Protein AF-X0S1J9-F1 (afdb_monomer_lite)

Sequence (196 aa):
MQMLGKLRLITERAKQDRRLKFTSLAHLINEESLAACYRELKRDKACGIDGVTVEAYGTNLESNLRELVRDMKAKKYRPKPVRRVYIPKPGKKEKRPLGIPSVEDKLVQMMLKKILEAIYEQSFLDSSNGFRPRRNCHTAINQLDKVVMTKPVNAIVEVDIRKFFDNVQHYWLLRCIEERVSDPDFLWLMRKFLKA

InterPro domains:
  IPR000477 Reverse transcriptase domain [PF00078] (87-189)
  IPR000477 Reverse transcriptase domain [PS50878] (68-196)
  IPR043502 DNA/RNA polymerase superfamily [SSF56672] (20-195)
  IPR051083 Group II Intron Splicing and Mobility/Defense [PTHR34047] (36-195)

Secondary structure (DSSP, 8-state):
-HHHHHHHHHHHHHHH-TTPPB---GGGSSHHHHHHHHHHS-TTSPP-TT---HHHHHTTHHHHHHHHHHHHHTT---PPPPEEEEEEPTT-SPEEEEEE--HHHHHHHHHHHHHHHHHHTTTS-TT--TT-TT--HHHHHHHHHHHHHHS----------TTHHHH--HHHHHHHHHTTB--HHHHHHHHHHHH-

Organism: NCBI:txid412755

Structure (mmCIF, N/CA/C/O backbone):
data_AF-X0S1J9-F1
#
_entry.id   AF-X0S1J9-F1
#
loop_
_atom_site.group_PDB
_atom_site.id
_atom_site.type_symbol
_atom_site.label_atom_id
_atom_site.label_alt_id
_atom_site.label_comp_id
_atom_site.label_asym_id
_atom_site.label_entity_id
_atom_site.label_seq_id
_atom_site.pdbx_PDB_ins_code
_atom_site.Cartn_x
_atom_site.Cartn_y
_atom_site.Cartn_z
_atom_site.occupancy
_atom_site.B_iso_or_equiv
_atom_site.auth_seq_id
_atom_site.auth_comp_id
_atom_site.auth_asym_id
_atom_site.auth_atom_id
_atom_site.pdbx_PDB_model_num
ATOM 1 N N . MET A 1 1 ? 9.530 9.783 15.826 1.00 50.34 1 MET A N 1
ATOM 2 C CA . MET A 1 1 ? 10.931 9.374 15.510 1.00 50.34 1 MET A CA 1
ATOM 3 C C . MET A 1 1 ? 11.114 7.852 15.590 1.00 50.34 1 MET A C 1
ATOM 5 O O . MET A 1 1 ? 11.976 7.315 14.902 1.00 50.34 1 MET A O 1
ATOM 9 N N . GLN A 1 2 ? 10.270 7.134 16.345 1.00 64.06 2 GLN A N 1
ATOM 10 C CA . GLN A 1 2 ? 10.370 5.678 16.513 1.00 64.06 2 GLN A CA 1
ATOM 11 C C . GLN A 1 2 ? 9.902 4.870 15.288 1.00 64.06 2 GLN A C 1
ATOM 13 O O . GLN A 1 2 ? 10.503 3.845 14.967 1.00 64.06 2 GLN A O 1
ATOM 18 N N . MET A 1 3 ? 8.876 5.333 14.562 1.00 76.44 3 MET A N 1
ATOM 19 C CA . MET A 1 3 ? 8.333 4.621 13.390 1.00 76.44 3 MET A CA 1
ATOM 20 C C . MET A 1 3 ? 9.378 4.392 12.282 1.00 76.44 3 MET A C 1
ATOM 22 O O . MET A 1 3 ? 9.525 3.273 11.791 1.00 76.44 3 MET A O 1
ATOM 26 N N . LEU A 1 4 ? 10.132 5.434 11.907 1.00 76.25 4 LEU A N 1
ATOM 27 C CA . LEU A 1 4 ? 11.161 5.342 10.862 1.00 76.25 4 LEU A CA 1
ATOM 28 C C . LEU A 1 4 ? 12.275 4.355 11.243 1.00 76.25 4 LEU A C 1
ATOM 30 O O . LEU A 1 4 ? 12.749 3.610 10.389 1.00 76.25 4 LEU A O 1
ATOM 34 N N . GLY A 1 5 ? 12.638 4.291 12.529 1.00 86.44 5 GLY A N 1
ATOM 35 C CA . GLY A 1 5 ? 13.605 3.316 13.038 1.00 86.44 5 GLY A CA 1
ATOM 36 C C . GLY A 1 5 ? 13.124 1.870 12.882 1.00 86.44 5 GLY A C 1
ATOM 37 O O . GLY A 1 5 ? 13.876 1.020 12.407 1.00 86.44 5 GLY A O 1
ATOM 38 N N . LYS A 1 6 ? 11.852 1.593 13.200 1.00 90.12 6 LYS A N 1
ATOM 39 C CA . LYS A 1 6 ? 11.265 0.247 13.060 1.00 90.12 6 LYS A CA 1
ATOM 40 C C . LYS A 1 6 ? 11.167 -0.202 11.597 1.00 90.12 6 LYS A C 1
ATOM 42 O O . LYS A 1 6 ? 11.545 -1.329 11.283 1.00 90.12 6 LYS A O 1
ATOM 47 N N . LEU A 1 7 ? 10.722 0.673 10.689 1.00 93.31 7 LEU A N 1
ATOM 48 C CA . LEU A 1 7 ? 10.665 0.358 9.251 1.00 93.31 7 LEU A CA 1
ATOM 49 C C . LEU A 1 7 ? 12.060 0.152 8.644 1.00 93.31 7 LEU A C 1
ATOM 51 O O . LEU A 1 7 ? 12.242 -0.721 7.792 1.00 93.31 7 LEU A O 1
ATOM 55 N N . ARG A 1 8 ? 13.061 0.905 9.116 1.00 93.38 8 ARG A N 1
ATOM 56 C CA . ARG A 1 8 ? 14.461 0.694 8.732 1.00 93.38 8 ARG A CA 1
ATOM 57 C C . ARG A 1 8 ? 14.956 -0.681 9.178 1.00 93.38 8 ARG A C 1
ATOM 59 O O . ARG A 1 8 ? 15.554 -1.385 8.378 1.00 93.38 8 ARG A O 1
ATOM 66 N N . LEU A 1 9 ? 14.654 -1.103 10.407 1.00 94.12 9 LEU A N 1
ATOM 67 C CA . LEU A 1 9 ? 15.024 -2.439 10.885 1.00 94.12 9 LEU A CA 1
ATOM 68 C C . LEU A 1 9 ? 14.391 -3.555 10.037 1.00 94.12 9 LEU A C 1
ATOM 70 O O . LEU A 1 9 ? 15.063 -4.531 9.710 1.00 94.12 9 LEU A O 1
ATOM 74 N N . ILE A 1 10 ? 13.121 -3.400 9.650 1.00 95.69 10 ILE A N 1
ATOM 75 C CA . ILE A 1 10 ? 12.445 -4.333 8.732 1.00 95.69 10 ILE A CA 1
ATOM 76 C C . ILE A 1 10 ? 13.164 -4.384 7.389 1.00 95.69 10 ILE A C 1
ATOM 78 O O . ILE A 1 10 ? 13.438 -5.474 6.898 1.00 95.69 10 ILE A O 1
ATOM 82 N N . THR A 1 11 ? 13.512 -3.222 6.836 1.00 95.50 11 THR A N 1
ATOM 83 C CA . THR A 1 11 ? 14.270 -3.115 5.583 1.00 95.50 11 THR A CA 1
ATOM 84 C C . THR A 1 11 ? 15.594 -3.871 5.653 1.00 95.50 11 THR A C 1
ATOM 86 O O . THR A 1 11 ? 15.882 -4.685 4.777 1.00 95.50 11 THR A O 1
ATOM 89 N N . GLU A 1 12 ? 16.383 -3.649 6.707 1.00 96.12 12 GLU A N 1
ATOM 90 C CA . GLU A 1 12 ? 17.677 -4.319 6.865 1.00 96.12 12 GLU A CA 1
ATOM 91 C C . GLU A 1 12 ? 17.515 -5.837 6.978 1.00 96.12 12 GLU A C 1
ATOM 93 O O . GLU A 1 12 ? 18.198 -6.586 6.280 1.00 96.12 12 GLU A O 1
ATOM 98 N N . ARG A 1 13 ? 16.550 -6.314 7.776 1.00 95.69 13 ARG A N 1
ATOM 99 C CA . ARG A 1 13 ? 16.285 -7.756 7.882 1.00 95.69 13 ARG A CA 1
ATOM 100 C C . ARG A 1 13 ? 15.779 -8.358 6.576 1.00 95.69 13 ARG A C 1
ATOM 102 O O . ARG A 1 13 ? 16.213 -9.442 6.200 1.00 95.69 13 ARG A O 1
ATOM 109 N N . ALA A 1 14 ? 14.904 -7.652 5.861 1.00 95.12 14 ALA A N 1
ATOM 110 C CA . ALA A 1 14 ? 14.379 -8.099 4.575 1.00 95.12 14 ALA A CA 1
ATOM 111 C C . ALA A 1 14 ? 15.471 -8.206 3.500 1.00 95.12 14 ALA A C 1
ATOM 113 O O . ALA A 1 14 ? 15.343 -9.025 2.586 1.00 95.12 14 ALA A O 1
ATOM 114 N N . LYS A 1 15 ? 16.519 -7.379 3.612 1.00 94.62 15 LYS A N 1
ATOM 115 C CA . LYS A 1 15 ? 17.703 -7.393 2.750 1.00 94.62 15 LYS A CA 1
ATOM 116 C C . LYS A 1 15 ? 18.667 -8.527 3.107 1.00 94.62 15 LYS A C 1
ATOM 118 O O . LYS A 1 15 ? 19.204 -9.151 2.197 1.00 94.62 15 LYS A O 1
ATOM 123 N N . GLN A 1 16 ? 18.884 -8.778 4.400 1.00 95.25 16 GLN A N 1
ATOM 124 C CA . GLN A 1 16 ? 19.782 -9.829 4.895 1.00 95.25 16 GLN A CA 1
ATOM 125 C C . GLN A 1 16 ? 19.246 -11.235 4.615 1.00 95.25 16 GLN A C 1
ATOM 127 O O . GLN A 1 16 ? 20.008 -12.103 4.200 1.00 95.25 16 GLN A O 1
ATOM 132 N N . ASP A 1 17 ? 17.940 -11.448 4.796 1.00 94.19 17 ASP A N 1
ATOM 133 C CA . ASP A 1 17 ? 17.302 -12.739 4.556 1.00 94.19 17 ASP A CA 1
ATOM 134 C C . ASP A 1 17 ? 16.038 -12.590 3.694 1.00 94.19 17 ASP A C 1
ATOM 136 O O . ASP A 1 17 ? 14.993 -12.072 4.107 1.00 94.19 17 ASP A O 1
ATOM 140 N N . ARG A 1 18 ? 16.136 -13.096 2.460 1.00 88.88 18 ARG A N 1
ATOM 141 C CA . ARG A 1 18 ? 15.047 -13.085 1.474 1.00 88.88 18 ARG A CA 1
ATOM 142 C C . ARG A 1 18 ? 13.946 -14.106 1.770 1.00 88.88 18 ARG A C 1
ATOM 144 O O . ARG A 1 18 ? 12.873 -13.984 1.186 1.00 88.88 18 ARG A O 1
ATOM 151 N N . ARG A 1 19 ? 14.191 -15.089 2.640 1.00 92.19 19 ARG A N 1
ATOM 152 C CA . ARG A 1 19 ? 13.219 -16.117 3.054 1.00 92.19 19 ARG A CA 1
ATOM 153 C C . ARG A 1 19 ? 12.572 -15.807 4.403 1.00 92.19 19 ARG A C 1
ATOM 155 O O . ARG A 1 19 ? 11.601 -16.467 4.766 1.00 92.19 19 ARG A O 1
ATOM 162 N N . LEU A 1 20 ? 13.064 -14.794 5.119 1.00 94.75 20 LEU A N 1
ATOM 163 C CA . LEU A 1 20 ? 12.491 -14.363 6.388 1.00 94.75 20 LEU A CA 1
ATOM 164 C C . LEU A 1 20 ? 11.013 -13.993 6.229 1.00 94.75 20 LEU A C 1
ATOM 166 O O . LEU A 1 20 ? 10.651 -13.150 5.396 1.00 94.75 20 LEU A O 1
ATOM 170 N N . LYS A 1 21 ? 10.191 -14.583 7.101 1.00 96.38 21 LYS A N 1
ATOM 171 C CA . LYS A 1 21 ? 8.774 -14.261 7.259 1.00 96.38 21 LYS A CA 1
ATOM 172 C C . LYS A 1 21 ? 8.557 -13.352 8.463 1.00 96.38 21 LYS A C 1
ATOM 174 O O . LYS A 1 21 ? 8.935 -13.676 9.586 1.00 96.38 21 LYS A O 1
ATOM 179 N N . PHE A 1 22 ? 7.920 -12.211 8.232 1.00 97.25 22 PHE A N 1
ATOM 180 C CA . PHE A 1 22 ? 7.594 -11.235 9.264 1.00 97.25 22 PHE A CA 1
ATOM 181 C C . PHE A 1 22 ? 6.279 -11.607 9.953 1.00 97.25 22 PHE A C 1
ATOM 183 O O . PHE A 1 22 ? 5.222 -11.612 9.322 1.00 97.25 22 PHE A O 1
ATOM 190 N N . THR A 1 23 ? 6.345 -11.910 11.248 1.00 96.44 23 THR A N 1
ATOM 191 C CA . THR A 1 23 ? 5.215 -12.417 12.050 1.00 96.44 23 THR A CA 1
ATOM 192 C C . THR A 1 23 ? 4.565 -11.367 12.951 1.00 96.44 23 THR A C 1
ATOM 194 O O . THR A 1 23 ? 3.485 -11.609 13.477 1.00 96.44 23 THR A O 1
ATOM 197 N N . SER A 1 24 ? 5.196 -10.202 13.127 1.00 94.69 24 SER A N 1
ATOM 198 C CA . SER A 1 24 ? 4.674 -9.105 13.947 1.00 94.69 24 SER A CA 1
ATOM 199 C C . SER A 1 24 ? 4.901 -7.767 13.246 1.00 94.69 24 SER A C 1
ATOM 201 O O . SER A 1 24 ? 5.996 -7.208 13.255 1.00 94.69 24 SER A O 1
ATOM 203 N N . LEU A 1 25 ? 3.849 -7.276 12.604 1.00 96.56 25 LEU A N 1
ATOM 204 C CA . LEU A 1 25 ? 3.773 -6.077 11.772 1.00 96.56 25 LEU A CA 1
ATOM 205 C C . LEU A 1 25 ? 2.567 -5.205 12.138 1.00 96.56 25 LEU A C 1
ATOM 207 O O . LEU A 1 25 ? 2.670 -3.984 12.083 1.00 96.56 25 LEU A O 1
ATOM 211 N N . ALA A 1 26 ? 1.432 -5.793 12.527 1.00 94.94 26 ALA A N 1
ATOM 212 C CA . ALA A 1 26 ? 0.193 -5.062 12.795 1.00 94.94 26 ALA A CA 1
ATOM 213 C C . ALA A 1 26 ? 0.352 -4.017 13.912 1.00 94.94 26 ALA A C 1
ATOM 215 O O . ALA A 1 26 ? -0.226 -2.937 13.837 1.00 94.94 26 ALA A O 1
ATOM 216 N N . HIS A 1 27 ? 1.214 -4.282 14.899 1.00 94.44 27 HIS A N 1
ATOM 217 C CA . HIS A 1 27 ? 1.533 -3.344 15.982 1.00 94.44 27 HIS A CA 1
ATOM 218 C C . HIS A 1 27 ? 2.202 -2.038 15.498 1.00 94.44 27 HIS A C 1
ATOM 220 O O . HIS A 1 27 ? 2.247 -1.043 16.229 1.00 94.44 27 HIS A O 1
ATOM 226 N N . LEU A 1 28 ? 2.748 -2.027 14.276 1.00 96.12 28 LEU A N 1
ATOM 227 C CA . LEU A 1 28 ? 3.301 -0.828 13.646 1.00 96.12 28 LEU A CA 1
ATOM 228 C C . LEU A 1 28 ? 2.210 0.133 13.186 1.00 96.12 28 LEU A C 1
ATOM 230 O O . LEU A 1 28 ? 2.522 1.293 12.958 1.00 96.12 28 LEU A O 1
ATOM 234 N N . ILE A 1 29 ? 0.966 -0.338 13.067 1.00 96.12 29 ILE A N 1
ATOM 235 C CA . ILE A 1 29 ? -0.217 0.461 12.757 1.00 96.12 29 ILE A CA 1
ATOM 236 C C . ILE A 1 29 ? -0.816 0.933 14.088 1.00 96.12 29 ILE A C 1
ATOM 238 O O . ILE A 1 29 ? -1.672 0.291 14.693 1.00 96.12 29 ILE A O 1
ATOM 242 N N . ASN A 1 30 ? -0.297 2.051 14.578 1.00 96.12 30 ASN A N 1
ATOM 243 C CA . ASN A 1 30 ? -0.658 2.674 15.852 1.00 96.12 30 ASN A CA 1
ATOM 244 C C . ASN A 1 30 ? -0.863 4.189 15.700 1.00 96.12 30 ASN A C 1
ATOM 246 O O . ASN A 1 30 ? -0.590 4.756 14.642 1.00 96.12 30 ASN A O 1
ATOM 250 N N . GLU A 1 31 ? -1.307 4.847 16.769 1.00 97.31 31 GLU A N 1
ATOM 251 C CA . GLU A 1 31 ? -1.643 6.277 16.778 1.00 97.31 31 GLU A CA 1
ATOM 252 C C . GLU A 1 31 ? -0.486 7.159 16.271 1.00 97.31 31 GLU A C 1
ATOM 254 O O . GLU A 1 31 ? -0.708 7.991 15.395 1.00 97.31 31 GLU A O 1
ATOM 259 N N . GLU A 1 32 ? 0.763 6.929 16.711 1.00 96.25 32 GLU A N 1
ATOM 260 C CA . GLU A 1 32 ? 1.933 7.704 16.245 1.00 96.25 32 GLU A CA 1
ATOM 261 C C . GLU A 1 32 ? 2.147 7.530 14.734 1.00 96.25 32 GLU A C 1
ATOM 263 O O . GLU A 1 32 ? 2.329 8.508 14.002 1.00 96.25 32 GLU A O 1
ATOM 268 N N . SER A 1 33 ? 2.113 6.284 14.253 1.00 96.56 33 SER A N 1
ATOM 269 C CA . SER A 1 33 ? 2.335 5.967 12.838 1.00 96.56 33 SER A CA 1
ATOM 270 C C . SER A 1 33 ? 1.234 6.517 11.928 1.00 96.56 33 SER A C 1
ATOM 272 O O . SER A 1 33 ? 1.515 7.024 10.840 1.00 96.56 33 SER A O 1
ATOM 274 N N . LEU A 1 34 ? -0.020 6.481 12.386 1.00 97.44 34 LEU A N 1
ATOM 275 C CA . LEU A 1 34 ? -1.162 6.990 11.640 1.00 97.44 34 LEU A CA 1
ATOM 276 C C . LEU A 1 34 ? -1.202 8.517 11.677 1.00 97.44 34 LEU A C 1
ATOM 278 O O . LEU A 1 34 ? -1.533 9.128 10.667 1.00 97.44 34 LEU A O 1
ATOM 282 N N . ALA A 1 35 ? -0.783 9.147 12.777 1.00 97.12 35 ALA A N 1
ATOM 283 C CA . ALA A 1 35 ? -0.581 10.592 12.832 1.00 97.12 35 ALA A CA 1
ATOM 284 C C . ALA A 1 35 ? 0.529 11.036 11.869 1.00 97.12 35 ALA A C 1
ATOM 286 O O . ALA A 1 35 ? 0.393 12.052 11.187 1.00 97.12 35 ALA A O 1
ATOM 287 N N . ALA A 1 36 ? 1.624 10.272 11.767 1.00 96.00 36 ALA A N 1
ATOM 288 C CA . ALA A 1 36 ? 2.654 10.516 10.759 1.00 96.00 36 ALA A CA 1
ATOM 289 C C . ALA A 1 36 ? 2.086 10.386 9.340 1.00 96.00 36 ALA A C 1
ATOM 291 O O . ALA A 1 36 ? 2.298 11.279 8.523 1.00 96.00 36 ALA A O 1
ATOM 292 N N . CYS A 1 37 ? 1.285 9.349 9.082 1.00 96.38 37 CYS A N 1
ATOM 293 C CA . CYS A 1 37 ? 0.590 9.196 7.811 1.00 96.38 37 CYS A CA 1
ATOM 294 C C . CYS A 1 37 ? -0.354 10.377 7.525 1.00 96.38 37 CYS A C 1
ATOM 296 O O . CYS A 1 37 ? -0.356 10.912 6.423 1.00 96.38 37 CYS A O 1
ATOM 298 N N . TYR A 1 38 ? -1.106 10.852 8.514 1.00 96.62 38 TYR A N 1
ATOM 299 C CA . TYR A 1 38 ? -2.017 11.982 8.346 1.00 96.62 38 TYR A CA 1
ATOM 300 C C . TYR A 1 38 ? -1.295 13.248 7.873 1.00 96.62 38 TYR A C 1
ATOM 302 O O . TYR A 1 38 ? -1.780 13.926 6.970 1.00 96.62 38 TYR A O 1
ATOM 310 N N . ARG A 1 39 ? -0.096 13.525 8.402 1.00 95.31 39 ARG A N 1
ATOM 311 C CA . ARG A 1 39 ? 0.727 14.669 7.968 1.00 95.31 39 ARG A CA 1
ATOM 312 C C . ARG A 1 39 ? 1.182 14.574 6.507 1.00 95.31 39 ARG A C 1
ATOM 314 O O . ARG A 1 39 ? 1.457 15.603 5.902 1.00 95.31 39 ARG A O 1
ATOM 321 N N . GLU A 1 40 ? 1.260 13.369 5.944 1.00 94.31 40 GLU A N 1
ATOM 322 C CA . GLU A 1 40 ? 1.617 13.145 4.536 1.00 94.31 40 GLU A CA 1
ATOM 323 C C . GLU A 1 40 ? 0.411 13.261 3.586 1.00 94.31 40 GLU A C 1
ATOM 325 O O . GLU A 1 40 ? 0.589 13.374 2.369 1.00 94.31 40 GLU A O 1
ATOM 330 N N . LEU A 1 41 ? -0.824 13.239 4.106 1.00 93.25 41 LEU A N 1
ATOM 331 C CA . LEU A 1 41 ? -2.015 13.385 3.277 1.00 93.25 41 LEU A CA 1
ATOM 332 C C . LEU A 1 41 ? -2.154 14.821 2.764 1.00 93.25 41 LEU A C 1
ATOM 334 O O . LEU A 1 41 ? -2.086 15.799 3.507 1.00 93.25 41 LEU A O 1
ATOM 338 N N . LYS A 1 42 ? -2.432 14.943 1.466 1.00 88.44 42 LYS A N 1
ATOM 339 C CA . LYS A 1 42 ? -2.774 16.226 0.850 1.00 88.44 42 LYS A CA 1
ATOM 340 C C . LYS A 1 42 ? -4.188 16.647 1.261 1.00 88.44 42 LYS A C 1
ATOM 342 O O . LYS A 1 42 ? -5.127 15.861 1.120 1.00 88.44 42 LYS A O 1
ATOM 347 N N . ARG A 1 43 ? -4.327 17.883 1.748 1.00 84.25 43 ARG A N 1
ATOM 348 C CA . ARG A 1 43 ? -5.582 18.426 2.305 1.00 84.25 43 ARG A CA 1
ATOM 349 C C . ARG A 1 43 ? -6.644 18.728 1.245 1.00 84.25 43 ARG A C 1
ATOM 351 O O . ARG A 1 43 ? -7.824 18.538 1.498 1.00 84.25 43 ARG A O 1
ATOM 358 N N . ASP A 1 44 ? -6.215 19.079 0.036 1.00 81.44 44 ASP A N 1
ATOM 359 C CA . ASP A 1 44 ? -7.044 19.457 -1.119 1.00 81.44 44 ASP A CA 1
ATOM 360 C C . ASP A 1 44 ? -7.708 18.267 -1.842 1.00 81.44 44 ASP A C 1
ATOM 362 O O . ASP A 1 44 ? -8.263 18.405 -2.934 1.00 81.44 44 ASP A O 1
ATOM 366 N N . LYS A 1 45 ? -7.623 17.056 -1.280 1.00 81.19 45 LYS A N 1
ATOM 367 C CA . LYS A 1 45 ? -8.154 15.851 -1.918 1.00 81.19 45 LYS A CA 1
ATOM 368 C C . LYS A 1 45 ? -9.613 15.626 -1.565 1.00 81.19 45 LYS A C 1
ATOM 370 O O . LYS A 1 45 ? -10.024 15.710 -0.414 1.00 81.19 45 LYS A O 1
ATOM 375 N N . ALA A 1 46 ? -10.364 15.216 -2.581 1.00 83.88 46 ALA A N 1
ATOM 376 C CA . ALA A 1 46 ? -11.756 14.830 -2.448 1.00 83.88 46 ALA A CA 1
ATOM 377 C C . ALA A 1 46 ? -11.968 13.763 -1.350 1.00 83.88 46 ALA A C 1
ATOM 379 O O . ALA A 1 46 ? -11.157 12.839 -1.170 1.00 83.88 46 ALA A O 1
ATOM 380 N N . CYS A 1 47 ? -13.080 13.909 -0.629 1.00 89.88 47 CYS A N 1
ATOM 381 C CA . CYS A 1 47 ? -13.498 13.019 0.447 1.00 89.88 47 CYS A CA 1
ATOM 382 C C . CYS A 1 47 ? -14.068 11.695 -0.084 1.00 89.88 47 CYS A C 1
ATOM 384 O O . CYS A 1 47 ? -14.450 11.577 -1.261 1.00 89.88 47 CYS A O 1
ATOM 386 N N . GLY A 1 48 ? -14.071 10.693 0.798 1.00 90.69 48 GLY A N 1
ATOM 387 C CA . GLY A 1 48 ? -14.636 9.373 0.542 1.00 90.69 48 GLY A CA 1
ATOM 388 C C . GLY A 1 48 ? -16.163 9.386 0.542 1.00 90.69 48 GLY A C 1
ATOM 389 O O . GLY A 1 48 ? -16.795 10.428 0.371 1.00 90.69 48 GLY A O 1
ATOM 390 N N . ILE A 1 49 ? -16.766 8.209 0.703 1.00 90.69 49 ILE A N 1
ATOM 391 C CA . ILE A 1 49 ? -18.228 8.054 0.708 1.00 90.69 49 ILE A CA 1
ATOM 392 C C . ILE A 1 49 ? -18.892 8.676 1.945 1.00 90.69 49 ILE A C 1
ATOM 394 O O . ILE A 1 49 ? -20.058 9.042 1.899 1.00 90.69 49 ILE A O 1
ATOM 398 N N . ASP A 1 50 ? -18.135 8.827 3.030 1.00 90.75 50 ASP A N 1
ATOM 399 C CA . ASP A 1 50 ? -18.569 9.406 4.301 1.00 90.75 50 ASP A CA 1
ATOM 400 C C . ASP A 1 50 ? -18.559 10.940 4.318 1.00 90.75 50 ASP A C 1
ATOM 402 O O . ASP A 1 50 ? -18.932 11.543 5.317 1.00 90.75 50 ASP A O 1
ATOM 406 N N . GLY A 1 51 ? -18.112 11.585 3.237 1.00 91.62 51 GLY A N 1
ATOM 407 C CA . GLY A 1 51 ? -18.091 13.044 3.128 1.00 91.62 51 GLY A CA 1
ATOM 408 C C . GLY A 1 51 ? -17.024 13.739 3.980 1.00 91.62 51 GLY A C 1
ATOM 409 O O . GLY A 1 51 ? -16.841 14.946 3.840 1.00 91.62 51 GLY A O 1
ATOM 410 N N . VAL A 1 52 ? -16.267 13.006 4.802 1.00 93.94 52 VAL A N 1
ATOM 411 C CA . VAL A 1 52 ? -15.274 13.582 5.719 1.00 93.94 52 VAL A CA 1
ATOM 412 C C . VAL A 1 52 ? -14.021 14.000 4.945 1.00 93.94 52 VAL A C 1
ATOM 414 O O . VAL A 1 52 ? -13.365 13.186 4.285 1.00 93.94 52 VAL A O 1
ATOM 417 N N . THR A 1 53 ? -13.681 15.290 5.001 1.00 93.94 53 THR A N 1
ATOM 418 C CA . THR A 1 53 ? -12.444 15.829 4.416 1.00 93.94 53 THR A CA 1
ATOM 419 C C . THR A 1 53 ? -11.250 15.566 5.331 1.00 93.94 53 THR A C 1
ATOM 421 O O . THR A 1 53 ? -11.406 15.312 6.525 1.00 93.94 53 THR A O 1
ATOM 424 N N . VAL A 1 54 ? -10.033 15.643 4.781 1.00 94.12 54 VAL A N 1
ATOM 425 C CA . VAL A 1 54 ? -8.804 15.508 5.584 1.00 94.12 54 VAL A CA 1
ATOM 426 C C . VAL A 1 54 ? -8.777 16.569 6.687 1.00 94.12 54 VAL A C 1
ATOM 428 O O . VAL A 1 54 ? -8.491 16.244 7.830 1.00 94.12 54 VAL A O 1
ATOM 431 N N . GLU A 1 55 ? -9.153 17.809 6.368 1.00 93.94 55 GLU A N 1
ATOM 432 C CA . GLU A 1 55 ? -9.187 18.916 7.329 1.00 93.94 55 GLU A CA 1
ATOM 433 C C . GLU A 1 55 ? -10.207 18.695 8.446 1.00 93.94 55 GLU A C 1
ATOM 435 O O . GLU A 1 55 ? -9.860 18.837 9.616 1.00 93.94 55 GLU A O 1
ATOM 440 N N . ALA A 1 56 ? -11.430 18.274 8.103 1.00 94.62 56 ALA A N 1
ATOM 441 C CA . ALA A 1 56 ? -12.467 17.981 9.088 1.00 94.62 56 ALA A CA 1
ATOM 442 C C . ALA A 1 56 ? -12.071 16.812 9.999 1.00 94.62 56 ALA A C 1
ATOM 444 O O . ALA A 1 56 ? -12.293 16.877 11.203 1.00 94.62 56 ALA A O 1
ATOM 445 N N . TYR A 1 57 ? -11.432 15.772 9.453 1.00 95.62 57 TYR A N 1
ATOM 446 C CA . TYR A 1 57 ? -10.894 14.666 10.251 1.00 95.62 57 TYR A CA 1
ATOM 447 C C . TYR A 1 57 ? -9.792 15.130 11.220 1.00 95.62 57 TYR A C 1
ATOM 449 O O . TYR A 1 57 ? -9.646 14.589 12.316 1.00 95.62 57 TYR A O 1
ATOM 457 N N . GLY A 1 58 ? -9.015 16.139 10.820 1.00 94.69 58 GLY A N 1
ATOM 458 C CA . GLY A 1 58 ? -7.914 16.696 11.596 1.00 94.69 58 GLY A CA 1
ATOM 459 C C . GLY A 1 58 ? -8.308 17.501 12.829 1.00 94.69 58 GLY A C 1
ATOM 460 O O . GLY A 1 58 ? -7.463 17.674 13.703 1.00 94.69 58 GLY A O 1
ATOM 461 N N . THR A 1 59 ? -9.551 17.981 12.922 1.00 96.19 59 THR A N 1
ATOM 462 C CA . THR A 1 59 ? -10.008 18.807 14.057 1.00 96.19 59 THR A CA 1
ATOM 463 C C . THR A 1 59 ? -9.962 18.041 15.378 1.00 96.19 59 THR A C 1
ATOM 465 O O . THR A 1 59 ? -9.575 18.604 16.395 1.00 96.19 59 THR A O 1
ATOM 468 N N . ASN A 1 60 ? -10.257 16.738 15.336 1.00 96.25 60 ASN A N 1
ATOM 469 C CA . ASN A 1 60 ? -10.229 15.819 16.476 1.00 96.25 60 ASN A CA 1
ATOM 470 C C . ASN A 1 60 ? -9.250 14.656 16.238 1.00 96.25 60 ASN A C 1
ATOM 472 O O . ASN A 1 60 ? -9.530 13.510 16.597 1.00 96.25 60 ASN A O 1
ATOM 476 N N . LEU A 1 61 ? -8.103 14.941 15.604 1.00 96.50 61 LEU A N 1
ATOM 477 C CA . LEU A 1 61 ? -7.176 13.927 15.090 1.00 96.50 61 LE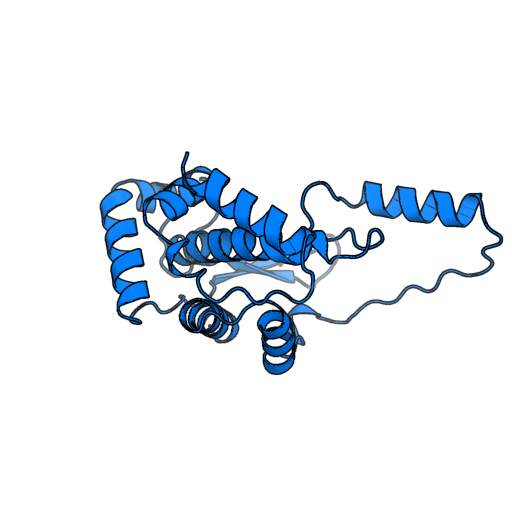U A CA 1
ATOM 478 C C . LEU A 1 61 ? -6.817 12.848 16.122 1.00 96.50 61 LEU A C 1
ATOM 480 O O . LEU A 1 61 ? -6.914 11.664 15.819 1.00 96.50 61 LEU A O 1
ATOM 484 N N . GLU A 1 62 ? -6.410 13.235 17.331 1.00 97.31 62 GLU A N 1
ATOM 485 C CA . GLU A 1 62 ? -5.971 12.279 18.357 1.00 97.31 62 GLU A CA 1
ATOM 486 C C . GLU A 1 62 ? -7.086 11.317 18.777 1.00 97.31 62 GLU A C 1
ATOM 488 O O . GLU A 1 62 ? -6.863 10.110 18.859 1.00 97.31 62 GLU A O 1
ATOM 493 N N . SER A 1 63 ? -8.299 11.838 18.992 1.00 97.69 63 SER A N 1
ATOM 494 C CA . SER A 1 63 ? -9.458 11.018 19.352 1.00 97.69 63 SER A CA 1
ATOM 495 C C . SER A 1 63 ? -9.817 10.049 18.228 1.00 97.69 63 SER A C 1
ATOM 497 O O . SER A 1 63 ? -9.973 8.854 18.478 1.00 97.69 63 SER A O 1
ATOM 499 N N . ASN A 1 64 ? -9.865 10.543 16.987 1.00 97.81 64 ASN A N 1
ATOM 500 C CA . ASN A 1 64 ? -10.191 9.729 15.816 1.00 97.81 64 ASN A CA 1
ATOM 501 C C . ASN A 1 64 ? -9.166 8.599 15.620 1.00 97.81 64 ASN A C 1
ATOM 503 O O . ASN A 1 64 ? -9.527 7.447 15.394 1.00 97.81 64 ASN A O 1
ATOM 507 N N . LEU A 1 65 ? -7.869 8.896 15.765 1.00 98.12 65 LEU A N 1
ATOM 508 C CA . LEU A 1 65 ? -6.812 7.888 15.652 1.00 98.12 65 LEU A CA 1
ATOM 509 C C . LEU A 1 65 ? -6.872 6.840 16.766 1.00 98.12 65 LEU A C 1
ATOM 511 O O . LEU A 1 65 ? -6.669 5.654 16.494 1.00 98.12 65 LEU A O 1
ATOM 515 N N . ARG A 1 66 ? -7.160 7.255 18.002 1.00 98.12 66 ARG A N 1
ATOM 516 C CA . ARG A 1 66 ? -7.315 6.341 19.139 1.00 98.12 66 ARG A CA 1
ATOM 517 C C . ARG A 1 66 ? -8.482 5.383 18.923 1.00 98.12 66 ARG A C 1
ATOM 519 O O . ARG A 1 66 ? -8.338 4.181 19.145 1.00 98.12 66 ARG A O 1
ATOM 526 N N . GLU A 1 67 ? -9.615 5.900 18.460 1.00 97.81 67 GLU A N 1
ATOM 527 C CA . GLU A 1 67 ? -10.791 5.100 18.119 1.00 97.81 67 GLU A CA 1
ATOM 528 C C . GLU A 1 67 ? -10.502 4.125 16.972 1.00 97.81 67 GLU A C 1
ATOM 530 O O . GLU A 1 67 ? -10.721 2.924 17.126 1.00 97.81 67 GLU A O 1
ATOM 535 N N . LEU A 1 68 ? -9.888 4.599 15.887 1.00 97.56 68 LEU A N 1
ATOM 536 C CA . LEU A 1 68 ? -9.495 3.763 14.753 1.00 97.56 68 LEU A CA 1
ATOM 537 C C . LEU A 1 68 ? -8.570 2.609 15.176 1.00 97.56 68 LEU A C 1
ATOM 539 O O . LEU A 1 68 ? -8.778 1.453 14.796 1.00 97.56 68 LEU A O 1
ATOM 543 N N . VAL A 1 69 ? -7.554 2.888 15.998 1.00 97.50 69 VAL A N 1
ATOM 544 C CA . VAL A 1 69 ? -6.634 1.858 16.510 1.00 97.50 69 VAL A CA 1
ATOM 545 C C . VAL A 1 69 ? -7.348 0.886 17.446 1.00 97.50 69 VAL A C 1
ATOM 547 O O . VAL A 1 69 ? -7.120 -0.324 17.352 1.00 97.50 69 VAL A O 1
ATOM 550 N N . ARG A 1 70 ? -8.226 1.379 18.326 1.00 97.38 70 ARG A N 1
ATOM 551 C CA . ARG A 1 70 ? -9.053 0.537 19.202 1.00 97.38 70 ARG A CA 1
ATOM 552 C C . ARG A 1 70 ? -9.921 -0.414 18.379 1.00 97.38 70 ARG A C 1
ATOM 554 O O . ARG A 1 70 ? -9.952 -1.609 18.668 1.00 97.38 70 ARG A O 1
ATOM 561 N N . ASP A 1 71 ? -10.564 0.084 17.332 1.00 96.62 71 ASP A N 1
ATOM 562 C CA . ASP A 1 71 ? -11.462 -0.699 16.488 1.00 96.62 71 ASP A CA 1
ATOM 563 C C . ASP A 1 71 ? -10.711 -1.725 15.633 1.00 96.62 71 ASP A C 1
ATOM 565 O O . ASP A 1 71 ? -11.198 -2.844 15.441 1.00 96.62 71 ASP A O 1
ATOM 569 N N . MET A 1 72 ? -9.498 -1.406 15.170 1.00 95.38 72 MET A N 1
ATOM 570 C CA . MET A 1 72 ? -8.620 -2.381 14.514 1.00 95.38 72 MET A CA 1
ATOM 571 C C . MET A 1 72 ? -8.192 -3.499 15.471 1.00 95.38 72 MET A C 1
ATOM 573 O O . MET A 1 72 ? -8.293 -4.675 15.110 1.00 95.38 72 MET A O 1
ATOM 577 N N . LYS A 1 73 ? -7.776 -3.159 16.700 1.00 93.81 73 LYS A N 1
ATOM 578 C CA . LYS A 1 73 ? -7.411 -4.143 17.737 1.00 93.81 73 LYS A CA 1
ATOM 579 C C . LYS A 1 73 ? -8.594 -5.033 18.118 1.00 93.81 73 LYS A C 1
ATOM 581 O O . LYS A 1 73 ? -8.436 -6.241 18.245 1.00 93.81 73 LYS A O 1
ATOM 586 N N . ALA A 1 74 ? -9.788 -4.453 18.226 1.00 95.62 74 ALA A N 1
ATOM 587 C CA . ALA A 1 74 ? -11.024 -5.172 18.523 1.00 95.62 74 ALA A CA 1
ATOM 588 C C . ALA A 1 74 ? -11.623 -5.912 17.310 1.00 95.62 74 ALA A C 1
ATOM 590 O O . ALA A 1 74 ? -12.716 -6.466 17.420 1.00 95.62 74 ALA A O 1
ATOM 591 N N . LYS A 1 75 ? -10.960 -5.896 16.140 1.00 94.31 75 LYS A N 1
ATOM 592 C CA . LYS A 1 75 ? -11.452 -6.477 14.873 1.00 94.31 75 LYS A CA 1
ATOM 593 C C . LYS A 1 75 ? -12.813 -5.934 14.408 1.00 94.31 75 LYS A C 1
ATOM 595 O O . LYS A 1 75 ? -13.487 -6.564 13.588 1.00 94.31 75 LYS A O 1
ATOM 600 N N . LYS A 1 76 ? -13.195 -4.749 14.889 1.00 95.19 76 LYS A N 1
ATOM 601 C CA . LYS A 1 76 ? -14.422 -4.026 14.521 1.00 95.19 76 LYS A CA 1
ATOM 602 C C . LYS A 1 76 ? -14.239 -3.164 13.276 1.00 95.19 76 LYS A C 1
ATOM 604 O O . LYS A 1 76 ? -15.217 -2.912 12.579 1.00 95.19 76 LYS A O 1
ATOM 609 N N . TYR A 1 77 ? -13.001 -2.782 12.961 1.00 95.00 77 TYR A N 1
ATOM 610 C CA . TYR A 1 77 ? -12.692 -1.996 11.771 1.00 95.00 77 TYR A CA 1
ATOM 611 C C . TYR A 1 77 ? -13.163 -2.688 10.478 1.00 95.00 77 TYR A C 1
ATOM 613 O O . TYR A 1 77 ? -12.886 -3.868 10.218 1.00 95.00 77 TYR A O 1
ATOM 621 N N . ARG A 1 78 ? -13.891 -1.926 9.662 1.00 92.94 78 ARG A N 1
ATOM 622 C CA . ARG A 1 78 ? -14.444 -2.322 8.365 1.00 92.94 78 ARG A CA 1
ATOM 623 C C . ARG A 1 78 ? -14.109 -1.203 7.375 1.00 92.94 78 ARG A C 1
ATOM 625 O O . ARG A 1 78 ? -14.637 -0.108 7.560 1.00 92.94 78 ARG A O 1
ATOM 632 N N . PRO A 1 79 ? -13.269 -1.453 6.352 1.00 93.44 79 PRO A N 1
ATOM 633 C CA . PRO A 1 79 ? -13.029 -0.460 5.315 1.00 93.44 79 PRO A CA 1
ATOM 634 C C . PRO A 1 79 ? -14.343 -0.016 4.680 1.00 93.44 79 PRO A C 1
ATOM 636 O O . PRO A 1 79 ? -15.224 -0.851 4.438 1.00 93.44 79 PRO A O 1
ATOM 639 N N . LYS A 1 80 ? -14.488 1.286 4.438 1.00 91.69 80 LYS A N 1
ATOM 640 C CA . LYS A 1 80 ? -15.708 1.823 3.832 1.00 91.69 80 LYS A CA 1
ATOM 641 C C . LYS A 1 80 ? -15.678 1.582 2.317 1.00 91.69 80 LYS A C 1
ATOM 643 O O . LYS A 1 80 ? -14.598 1.589 1.721 1.00 91.69 80 LYS A O 1
ATOM 648 N N . PRO A 1 81 ? -16.846 1.425 1.666 1.00 88.81 81 PRO A N 1
ATOM 649 C CA . PRO A 1 81 ? -16.911 1.343 0.215 1.00 88.81 81 PRO A CA 1
ATOM 650 C C . PRO A 1 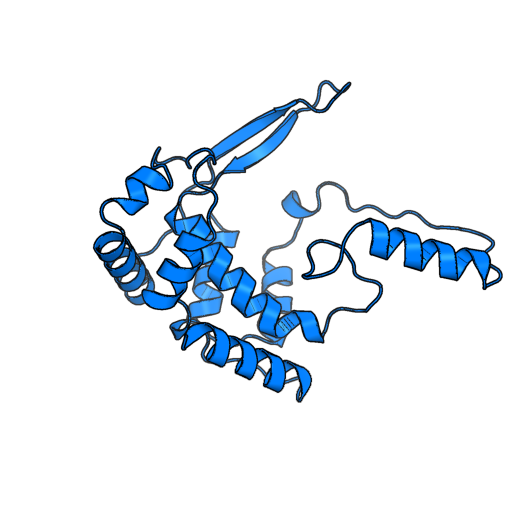81 ? -16.240 2.550 -0.441 1.00 88.81 81 PRO A C 1
ATOM 652 O O . PRO A 1 81 ? -16.432 3.704 -0.045 1.00 88.81 81 PRO A O 1
ATOM 655 N N . VAL A 1 82 ? -15.453 2.282 -1.477 1.00 89.50 82 VAL A N 1
ATOM 656 C CA . VAL A 1 82 ? -14.699 3.318 -2.176 1.00 89.50 82 VAL A CA 1
ATOM 657 C C . VAL A 1 82 ? -15.639 4.149 -3.056 1.00 89.50 82 VAL A C 1
ATOM 659 O O . VAL A 1 82 ? -16.326 3.619 -3.933 1.00 89.50 82 VAL A O 1
ATOM 662 N N . ARG A 1 83 ? -15.645 5.478 -2.882 1.00 90.44 83 ARG A N 1
ATOM 663 C CA . ARG A 1 83 ? -16.490 6.371 -3.688 1.00 90.44 83 ARG A CA 1
ATOM 664 C C . ARG A 1 83 ? -15.962 6.448 -5.119 1.00 90.44 83 ARG A C 1
ATOM 666 O O . ARG A 1 83 ? -14.826 6.866 -5.336 1.00 90.44 83 ARG A O 1
ATOM 673 N N . ARG A 1 84 ? -16.782 6.077 -6.106 1.00 86.88 84 ARG A N 1
ATOM 674 C CA . ARG A 1 84 ? -16.408 6.134 -7.528 1.00 86.88 84 ARG A CA 1
ATOM 675 C C . ARG A 1 84 ? -16.629 7.530 -8.104 1.00 86.88 84 ARG A C 1
ATOM 677 O O . ARG A 1 84 ? -17.731 8.064 -8.051 1.00 86.88 84 ARG A O 1
ATOM 684 N N . VAL A 1 85 ? -15.586 8.087 -8.710 1.00 85.50 85 VAL A N 1
ATOM 685 C CA . VAL A 1 85 ? -15.634 9.323 -9.501 1.00 85.50 85 VAL A CA 1
ATOM 686 C C . VAL A 1 85 ? -15.120 9.025 -10.899 1.00 85.50 85 VAL A C 1
ATOM 688 O O . VAL A 1 85 ? -14.148 8.299 -11.062 1.00 85.50 85 VAL A O 1
ATOM 691 N N . TYR A 1 86 ? -15.762 9.574 -11.924 1.00 84.00 86 TYR A N 1
ATOM 692 C CA . TYR A 1 86 ? -15.396 9.310 -13.311 1.00 84.00 86 TYR A CA 1
ATOM 693 C C . TYR A 1 86 ? -14.670 10.508 -13.914 1.00 84.00 86 TYR A C 1
ATOM 695 O O . TYR A 1 86 ? -15.267 11.568 -14.091 1.00 84.00 86 TYR A O 1
ATOM 703 N N . ILE A 1 87 ? -13.398 10.321 -14.263 1.00 80.38 87 ILE A N 1
ATOM 704 C CA . ILE A 1 87 ? -12.578 11.349 -14.911 1.00 80.38 87 ILE A CA 1
ATOM 705 C C . ILE A 1 87 ? -12.607 11.110 -16.426 1.00 80.38 87 ILE A C 1
ATOM 707 O O . ILE A 1 87 ? -12.325 9.988 -16.859 1.00 80.38 87 ILE A O 1
ATOM 711 N N . PRO A 1 88 ? -12.950 12.113 -17.252 1.00 83.19 88 PRO A N 1
ATOM 712 C CA . PRO A 1 88 ? -12.915 11.963 -18.703 1.00 83.19 88 PRO A CA 1
ATOM 713 C C . PRO A 1 88 ? -11.483 11.701 -19.183 1.00 83.19 88 PRO A C 1
ATOM 715 O O . PRO A 1 88 ? -10.533 12.326 -18.713 1.00 83.19 88 PRO A O 1
ATOM 718 N N . LYS A 1 89 ? -11.317 10.769 -20.126 1.00 77.12 89 LYS A N 1
ATOM 719 C CA . LYS A 1 89 ? -10.044 10.616 -20.836 1.00 77.12 89 LYS A CA 1
ATOM 720 C C . LYS A 1 89 ? -9.961 11.697 -21.924 1.00 77.12 89 LYS A C 1
ATOM 722 O O . LYS A 1 89 ? -10.929 11.847 -22.672 1.00 77.12 89 LYS A O 1
ATOM 727 N N . PRO A 1 90 ? -8.831 12.412 -22.069 1.00 78.75 90 PRO A N 1
ATOM 728 C CA . PRO A 1 90 ? -8.639 13.330 -23.188 1.00 78.75 90 PRO A CA 1
ATOM 729 C C . PRO A 1 90 ? -8.883 12.614 -24.525 1.00 78.75 90 PRO A C 1
ATOM 731 O O . PRO A 1 90 ? -8.297 11.561 -24.780 1.00 78.75 90 PRO A O 1
ATOM 734 N N . GLY A 1 91 ? -9.795 13.146 -25.342 1.00 76.88 91 GLY A N 1
ATOM 735 C CA . GLY A 1 91 ? -10.088 12.632 -26.685 1.00 76.88 91 GLY A CA 1
ATOM 736 C C . GLY A 1 91 ? -10.794 11.269 -26.769 1.00 76.88 91 GLY A C 1
ATOM 737 O O . GLY A 1 91 ? -10.880 10.719 -27.863 1.00 76.88 91 GLY A O 1
ATOM 738 N N . LYS A 1 92 ? -11.306 10.692 -25.668 1.00 79.50 92 LYS A N 1
ATOM 739 C CA . LYS A 1 92 ? -12.046 9.409 -25.694 1.00 79.50 92 LYS A CA 1
ATOM 740 C C . LYS A 1 92 ? -13.390 9.513 -24.963 1.00 79.50 92 LYS A C 1
ATOM 742 O O . LYS A 1 92 ? -13.492 10.182 -23.941 1.00 79.50 92 LYS A O 1
ATOM 747 N N . LYS A 1 93 ? -14.412 8.787 -25.445 1.00 77.69 93 LYS A N 1
ATOM 748 C CA . LYS A 1 93 ? -15.736 8.691 -24.784 1.00 77.69 93 LYS A CA 1
ATOM 749 C C . LYS A 1 93 ? -15.679 7.970 -23.428 1.00 77.69 93 LYS A C 1
ATOM 751 O O . LYS A 1 93 ? -16.509 8.208 -22.557 1.00 77.69 93 LYS A O 1
ATOM 756 N N . GLU A 1 94 ? -14.704 7.082 -23.244 1.00 78.50 94 GLU A N 1
ATOM 757 C CA . GLU A 1 94 ? -14.521 6.335 -22.001 1.00 78.50 94 GLU A CA 1
ATOM 758 C C . GLU A 1 94 ? -14.039 7.227 -20.852 1.00 78.50 94 GLU A C 1
ATOM 760 O O . GLU A 1 94 ? -13.090 8.000 -20.994 1.00 78.50 94 GLU A O 1
ATOM 765 N N . LYS A 1 95 ? -14.621 7.038 -19.666 1.00 80.19 95 LYS A N 1
ATOM 766 C CA . LYS A 1 95 ? -14.153 7.671 -18.429 1.00 80.19 95 LYS A CA 1
ATOM 767 C C . LYS A 1 95 ? -13.270 6.703 -17.639 1.00 80.19 95 LYS A C 1
ATOM 769 O O . LYS A 1 95 ? -13.536 5.503 -17.605 1.00 80.19 95 LYS A O 1
ATOM 774 N N . ARG A 1 96 ? -12.223 7.210 -16.985 1.00 76.25 96 ARG A N 1
ATOM 775 C CA . ARG A 1 96 ? -11.432 6.450 -16.009 1.00 76.25 96 ARG A CA 1
ATOM 776 C C . ARG A 1 96 ? -12.164 6.493 -14.661 1.00 76.25 96 ARG A C 1
ATOM 778 O O . ARG A 1 96 ? -12.316 7.591 -14.118 1.00 76.25 96 ARG A O 1
ATOM 785 N N . PRO A 1 97 ? -12.617 5.352 -14.114 1.00 82.00 97 PRO A N 1
ATOM 786 C CA . PRO A 1 97 ? -13.113 5.321 -12.748 1.00 82.00 97 PRO A CA 1
ATOM 787 C C . PRO A 1 97 ? -11.939 5.554 -11.791 1.00 82.00 97 PRO A C 1
ATOM 789 O O . PRO A 1 97 ? -10.891 4.919 -11.903 1.00 82.00 97 PRO A O 1
ATOM 792 N N . LEU A 1 98 ? -12.111 6.485 -10.863 1.00 83.56 98 LEU A N 1
ATOM 793 C CA . LEU A 1 98 ? -11.227 6.727 -9.737 1.00 83.56 98 LEU A CA 1
ATOM 794 C C . LEU A 1 98 ? -11.965 6.329 -8.466 1.00 83.56 98 LEU A C 1
ATOM 796 O O . LEU A 1 98 ? -13.080 6.787 -8.215 1.00 83.56 98 LEU A O 1
ATOM 800 N N . GLY A 1 99 ? -11.327 5.484 -7.668 1.00 87.06 99 GLY A N 1
ATOM 801 C CA . GLY A 1 99 ? -11.799 5.155 -6.340 1.00 87.06 99 GLY A CA 1
ATOM 802 C C . GLY A 1 99 ? -11.246 6.132 -5.307 1.00 87.06 99 GLY A C 1
ATOM 803 O O . GLY A 1 99 ? -10.032 6.290 -5.201 1.00 87.06 99 GLY A O 1
ATOM 804 N N . ILE A 1 100 ? -12.124 6.783 -4.547 1.00 88.00 100 ILE A N 1
ATOM 805 C CA . ILE A 1 100 ? -11.754 7.697 -3.468 1.00 88.00 100 ILE A CA 1
ATOM 806 C C . ILE A 1 100 ? -12.126 7.054 -2.121 1.00 88.00 100 ILE A C 1
ATOM 808 O O . ILE A 1 100 ? -13.309 7.015 -1.773 1.00 88.00 100 ILE A O 1
ATOM 812 N N . PRO A 1 101 ? -11.140 6.523 -1.376 1.00 92.56 101 PRO A N 1
ATOM 813 C CA . PRO A 1 101 ? -11.366 5.959 -0.046 1.00 92.56 101 PRO A CA 1
ATOM 814 C C . PRO A 1 101 ? -11.625 7.045 1.011 1.00 92.56 101 PRO A C 1
ATOM 816 O O . PRO A 1 101 ? -11.329 8.228 0.789 1.00 92.56 101 PRO A O 1
ATOM 819 N N . SER A 1 102 ? -12.165 6.635 2.164 1.00 95.44 102 SER A N 1
ATOM 820 C CA . SER A 1 102 ? -12.305 7.498 3.347 1.00 95.44 102 SER A CA 1
ATOM 821 C C . SER A 1 102 ? -10.938 7.939 3.891 1.00 95.44 102 SER A C 1
ATOM 823 O O . SER A 1 102 ? -9.898 7.406 3.496 1.00 95.44 102 SER A O 1
ATOM 825 N N . VAL A 1 103 ? -10.910 8.938 4.778 1.00 96.00 103 VAL A N 1
ATOM 826 C CA . VAL A 1 103 ? -9.645 9.404 5.380 1.00 96.00 103 VAL A CA 1
ATOM 827 C C . VAL A 1 103 ? -8.985 8.287 6.188 1.00 96.00 103 VAL A C 1
ATOM 829 O O . VAL A 1 103 ? -7.803 8.025 5.991 1.00 96.00 103 VAL A O 1
ATOM 832 N N . GLU A 1 104 ? -9.744 7.578 7.019 1.00 96.38 104 GLU A N 1
ATOM 833 C CA . GLU A 1 104 ? -9.238 6.456 7.819 1.00 96.38 104 GLU A CA 1
ATOM 834 C C . GLU A 1 104 ? -8.656 5.348 6.938 1.00 96.38 104 GLU A C 1
ATOM 836 O O . GLU A 1 104 ? -7.524 4.914 7.152 1.00 96.38 104 GLU A O 1
ATOM 841 N N . ASP A 1 105 ? -9.377 4.963 5.881 1.00 96.06 105 ASP A N 1
ATOM 842 C CA . ASP A 1 105 ? -8.908 3.952 4.934 1.00 96.06 105 ASP A CA 1
ATOM 843 C C . ASP A 1 105 ? -7.607 4.390 4.248 1.00 96.06 105 ASP A C 1
ATOM 845 O O . ASP A 1 105 ? -6.692 3.581 4.107 1.00 96.06 105 ASP A O 1
ATOM 849 N N . LYS A 1 106 ? -7.474 5.676 3.876 1.00 95.50 106 LYS A N 1
ATOM 850 C CA . LYS A 1 106 ? -6.222 6.226 3.322 1.00 95.50 106 LYS A CA 1
ATOM 851 C C . LYS A 1 106 ? -5.067 6.094 4.310 1.00 95.50 106 LYS A C 1
ATOM 853 O O . LYS A 1 106 ? -3.968 5.725 3.900 1.00 95.50 106 LYS A O 1
ATOM 858 N N . LEU A 1 107 ? -5.296 6.393 5.590 1.00 96.94 107 LEU A N 1
ATOM 859 C CA . LEU A 1 107 ? -4.264 6.306 6.627 1.00 96.94 107 LEU A CA 1
ATOM 860 C C . LEU A 1 107 ? -3.784 4.865 6.806 1.00 96.94 107 LEU A C 1
ATOM 862 O O . LEU A 1 107 ? -2.579 4.605 6.762 1.00 96.94 107 LEU A O 1
ATOM 866 N N . VAL A 1 108 ? -4.720 3.923 6.944 1.00 97.12 108 VAL A N 1
ATOM 867 C CA . VAL A 1 108 ? -4.392 2.506 7.132 1.00 97.12 108 VAL A CA 1
ATOM 868 C C . VAL A 1 108 ? -3.722 1.939 5.877 1.00 97.12 108 VAL A C 1
ATOM 870 O O . VAL A 1 108 ? -2.667 1.316 5.988 1.00 97.12 108 VAL A O 1
ATOM 873 N N . GLN A 1 109 ? -4.252 2.204 4.677 1.00 96.06 109 GLN A N 1
ATOM 874 C CA . GLN A 1 109 ? -3.634 1.772 3.414 1.00 96.06 109 GLN A CA 1
ATOM 875 C C . GLN A 1 109 ? -2.225 2.335 3.237 1.00 96.06 109 GLN A C 1
ATOM 877 O O . GLN A 1 109 ? -1.332 1.623 2.776 1.00 96.06 109 GLN A O 1
ATOM 882 N N . MET A 1 110 ? -1.996 3.593 3.619 1.00 96.38 110 MET A N 1
ATOM 883 C CA . MET A 1 110 ? -0.673 4.197 3.525 1.00 96.38 110 MET A CA 1
ATOM 884 C C . MET A 1 110 ? 0.324 3.549 4.487 1.00 96.38 110 MET A C 1
ATOM 886 O O . MET A 1 110 ? 1.471 3.320 4.103 1.00 96.38 110 MET A O 1
ATOM 890 N N . MET A 1 111 ? -0.104 3.189 5.698 1.00 97.12 111 MET A N 1
ATOM 891 C CA . MET A 1 111 ? 0.766 2.471 6.627 1.00 97.12 111 MET A CA 1
ATOM 892 C C . MET A 1 111 ? 1.045 1.034 6.161 1.00 97.12 111 MET A C 1
ATOM 894 O O . MET A 1 111 ? 2.197 0.599 6.183 1.00 97.12 111 MET A O 1
ATOM 898 N N . LEU A 1 112 ? 0.027 0.322 5.659 1.00 96.94 112 LEU A N 1
ATOM 899 C CA . LEU A 1 112 ? 0.194 -0.995 5.029 1.00 96.94 112 LEU A CA 1
ATOM 900 C C . LEU A 1 112 ? 1.202 -0.925 3.875 1.00 96.94 112 LEU A C 1
ATOM 902 O O . LEU A 1 112 ? 2.126 -1.735 3.817 1.00 96.94 112 LEU A O 1
ATOM 906 N N . LYS A 1 113 ? 1.070 0.083 3.003 1.00 96.88 113 LYS A N 1
ATOM 907 C CA . LYS A 1 113 ? 2.003 0.343 1.903 1.00 96.88 113 LYS A CA 1
ATOM 908 C C . LYS A 1 113 ? 3.431 0.523 2.417 1.00 96.88 113 LYS A C 1
ATOM 910 O O . LYS A 1 113 ? 4.315 -0.171 1.935 1.00 96.88 113 LYS A O 1
ATOM 915 N N . LYS A 1 114 ? 3.665 1.397 3.402 1.00 96.81 114 LYS A N 1
ATOM 916 C CA . LYS A 1 114 ? 5.013 1.652 3.950 1.00 96.81 114 LYS A CA 1
ATOM 917 C C . LYS A 1 114 ? 5.663 0.384 4.514 1.00 96.81 114 LYS A C 1
ATOM 919 O O . LYS A 1 114 ? 6.858 0.169 4.323 1.00 96.81 114 LYS A O 1
ATOM 924 N N . ILE A 1 115 ? 4.885 -0.462 5.192 1.00 97.31 115 ILE A N 1
ATOM 925 C CA . ILE A 1 115 ? 5.366 -1.744 5.729 1.00 97.31 115 ILE A CA 1
ATOM 926 C C . ILE A 1 115 ? 5.721 -2.703 4.589 1.00 97.31 115 ILE A C 1
ATOM 928 O O . ILE A 1 115 ? 6.798 -3.296 4.599 1.00 97.31 115 ILE A O 1
ATOM 932 N N . LEU A 1 116 ? 4.849 -2.830 3.586 1.00 96.88 116 LEU A N 1
ATOM 933 C CA . LEU A 1 116 ? 5.098 -3.689 2.429 1.00 96.88 116 LEU A CA 1
ATOM 934 C C . LEU A 1 116 ? 6.292 -3.203 1.601 1.00 96.88 116 LEU A C 1
ATOM 936 O O . LEU A 1 116 ? 7.104 -4.024 1.192 1.00 96.88 116 LEU A O 1
ATOM 940 N N . GLU A 1 117 ? 6.450 -1.896 1.398 1.00 96.19 117 GLU A N 1
ATOM 941 C CA . GLU A 1 117 ? 7.615 -1.315 0.721 1.00 96.19 117 GLU A CA 1
ATOM 942 C C . GLU A 1 117 ? 8.912 -1.649 1.466 1.00 96.19 117 GLU A C 1
ATOM 944 O O . GLU A 1 117 ? 9.878 -2.075 0.836 1.00 96.19 117 GLU A O 1
ATOM 949 N N . ALA A 1 118 ? 8.930 -1.549 2.801 1.00 95.88 118 ALA A N 1
ATOM 950 C CA . ALA A 1 118 ? 10.103 -1.917 3.597 1.00 95.88 118 ALA A CA 1
ATOM 951 C C . ALA A 1 118 ? 10.524 -3.387 3.385 1.00 95.88 118 ALA A C 1
ATOM 953 O O . ALA A 1 118 ? 11.717 -3.689 3.379 1.00 95.88 118 ALA A O 1
ATOM 954 N N . ILE A 1 119 ? 9.561 -4.290 3.170 1.00 96.31 119 ILE A N 1
ATOM 955 C CA . ILE A 1 119 ? 9.802 -5.726 2.964 1.00 96.31 119 ILE A CA 1
ATOM 956 C C . ILE A 1 119 ? 10.170 -6.039 1.504 1.00 96.31 119 ILE A C 1
ATOM 958 O O . ILE A 1 119 ? 11.176 -6.698 1.230 1.00 96.31 119 ILE A O 1
ATOM 962 N N . TYR A 1 120 ? 9.343 -5.596 0.556 1.00 95.88 120 TYR A N 1
ATOM 963 C CA . TYR A 1 120 ? 9.369 -6.069 -0.829 1.00 95.88 120 TYR A CA 1
ATOM 964 C C . TYR A 1 120 ? 10.281 -5.265 -1.749 1.00 95.88 120 TYR A C 1
ATOM 966 O O . TYR A 1 120 ? 10.758 -5.819 -2.740 1.00 95.88 120 TYR A O 1
ATOM 974 N N . GLU A 1 121 ? 10.604 -4.011 -1.418 1.00 95.00 121 GLU A N 1
ATOM 975 C CA . GLU A 1 121 ? 11.475 -3.185 -2.266 1.00 95.00 121 GLU A CA 1
ATOM 976 C C . GLU A 1 121 ? 12.855 -3.826 -2.482 1.00 95.00 121 GLU A C 1
ATOM 978 O O . GLU A 1 121 ? 13.441 -3.685 -3.552 1.00 95.00 121 GLU A O 1
ATOM 983 N N . GLN A 1 122 ? 13.317 -4.633 -1.520 1.00 92.94 122 GLN A N 1
ATOM 984 C CA . GLN A 1 122 ? 14.614 -5.326 -1.578 1.00 92.94 122 GLN A CA 1
ATOM 985 C C . GLN A 1 122 ? 14.586 -6.595 -2.441 1.00 92.94 122 GLN A C 1
ATOM 987 O O . GLN A 1 122 ? 15.617 -7.237 -2.649 1.00 92.94 122 GLN A O 1
ATOM 992 N N . SER A 1 123 ? 13.395 -6.983 -2.901 1.00 91.75 123 SER A N 1
ATOM 993 C CA . SER A 1 123 ? 13.151 -8.192 -3.691 1.00 91.75 123 SER A CA 1
ATOM 994 C C . SER A 1 123 ? 12.751 -7.874 -5.133 1.00 91.75 123 SER A C 1
ATOM 996 O O . SER A 1 123 ? 12.849 -8.748 -5.991 1.00 91.75 123 SER A O 1
ATOM 998 N N . PHE A 1 124 ? 12.307 -6.64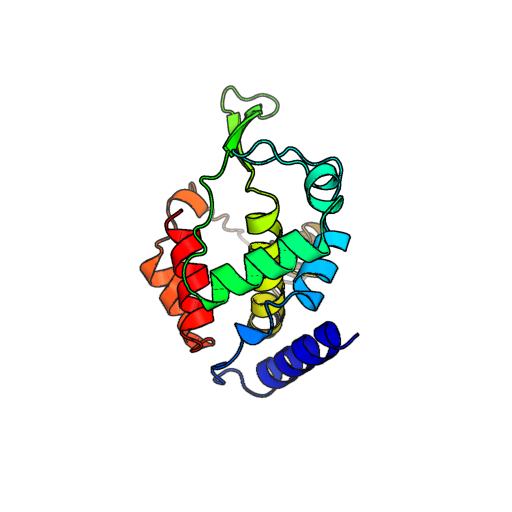6 -5.420 1.00 93.75 124 PHE A N 1
ATOM 999 C CA . PHE A 1 124 ? 11.956 -6.246 -6.779 1.00 93.75 124 PHE A CA 1
ATOM 1000 C C . PHE A 1 124 ? 13.185 -6.174 -7.687 1.00 93.75 124 PHE A C 1
ATOM 1002 O O . PHE A 1 124 ? 14.227 -5.634 -7.319 1.00 93.75 124 PHE A O 1
ATOM 1009 N N . LEU A 1 125 ? 13.019 -6.659 -8.918 1.00 93.62 125 LEU A N 1
ATOM 1010 C CA . LEU A 1 125 ? 14.039 -6.590 -9.962 1.00 93.62 125 LEU A CA 1
ATOM 1011 C C . LEU A 1 125 ? 14.360 -5.143 -10.337 1.00 93.62 125 LEU A C 1
ATOM 1013 O O . LEU A 1 125 ? 13.481 -4.281 -10.339 1.00 93.62 125 LEU A O 1
ATOM 1017 N N . ASP A 1 126 ? 15.599 -4.879 -10.743 1.00 91.25 126 ASP A N 1
ATOM 1018 C CA . ASP A 1 126 ? 16.021 -3.537 -11.154 1.00 91.25 126 ASP A CA 1
ATOM 1019 C C . ASP A 1 126 ? 15.323 -3.013 -12.409 1.00 91.25 126 ASP A C 1
ATOM 1021 O O . ASP A 1 126 ? 15.249 -1.797 -12.588 1.00 91.25 126 ASP A O 1
ATOM 1025 N N . SER A 1 127 ? 14.789 -3.903 -13.247 1.00 92.31 127 SER A N 1
ATOM 1026 C CA . SER A 1 127 ? 13.981 -3.572 -14.426 1.00 92.31 127 SER A CA 1
ATOM 1027 C C . SER A 1 127 ? 12.521 -3.227 -14.094 1.00 92.31 127 SER A C 1
ATOM 1029 O O . SER A 1 127 ? 11.781 -2.769 -14.964 1.00 92.31 127 SER A O 1
ATOM 1031 N N . SER A 1 128 ? 12.085 -3.413 -12.843 1.00 94.81 128 SER A N 1
ATOM 1032 C CA . SER A 1 128 ? 10.758 -2.994 -12.386 1.00 94.81 128 SER A CA 1
ATOM 1033 C C . SER A 1 128 ? 10.786 -1.528 -11.957 1.00 94.81 128 SER A C 1
ATOM 1035 O O . SER A 1 128 ? 11.503 -1.164 -11.028 1.00 94.81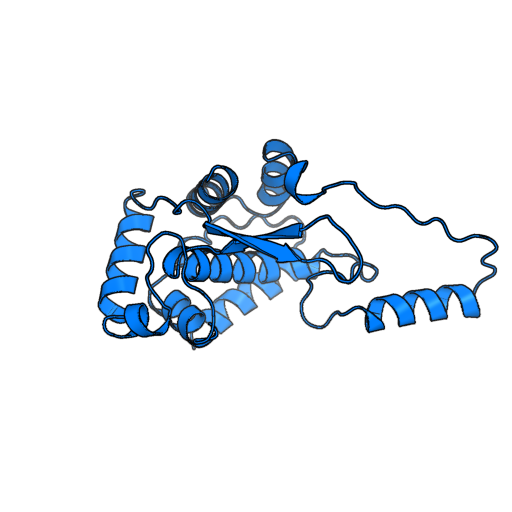 128 SER A O 1
ATOM 1037 N N . ASN A 1 129 ? 10.002 -0.669 -12.610 1.00 92.94 129 ASN A N 1
ATOM 1038 C CA . ASN A 1 129 ? 10.048 0.782 -12.375 1.00 92.94 129 ASN A CA 1
ATOM 1039 C C . ASN A 1 129 ? 8.721 1.378 -11.872 1.00 92.94 129 ASN A C 1
ATOM 1041 O O . ASN A 1 129 ? 8.718 2.435 -11.243 1.00 92.94 129 ASN A O 1
ATOM 1045 N N . GLY A 1 130 ? 7.588 0.725 -12.142 1.00 93.06 130 GLY A N 1
ATOM 1046 C CA . GLY A 1 130 ? 6.264 1.248 -11.801 1.00 93.06 130 GLY A CA 1
ATOM 1047 C C . GLY A 1 130 ? 5.989 1.238 -10.296 1.00 93.06 130 GLY A C 1
ATOM 1048 O O . GLY A 1 130 ? 6.274 0.254 -9.625 1.00 93.06 130 GLY A O 1
ATOM 1049 N N . PHE A 1 131 ? 5.395 2.319 -9.780 1.00 92.06 131 PHE A N 1
ATOM 1050 C CA . PHE A 1 131 ? 4.907 2.444 -8.394 1.00 92.06 131 PHE A CA 1
ATOM 1051 C C . PHE A 1 131 ? 5.946 2.203 -7.286 1.00 92.06 131 PHE A C 1
ATOM 1053 O O . PHE A 1 131 ? 5.568 1.944 -6.145 1.00 92.06 131 PHE A O 1
ATOM 1060 N N . ARG A 1 132 ? 7.241 2.328 -7.595 1.00 94.12 132 ARG A N 1
ATOM 1061 C CA . ARG A 1 132 ? 8.330 2.112 -6.638 1.00 94.12 132 ARG A CA 1
ATOM 1062 C C . ARG A 1 132 ? 8.931 3.424 -6.126 1.00 94.12 132 ARG A C 1
ATOM 1064 O O . ARG A 1 132 ? 9.030 4.393 -6.886 1.00 94.12 132 ARG A O 1
ATOM 1071 N N . PRO A 1 133 ? 9.390 3.476 -4.864 1.00 91.50 133 PRO A N 1
ATOM 1072 C CA . PRO A 1 133 ? 10.109 4.631 -4.343 1.00 91.50 133 PRO A CA 1
ATOM 1073 C C . PRO A 1 133 ? 11.364 4.920 -5.177 1.00 91.50 133 PRO A C 1
ATOM 1075 O O . PRO A 1 133 ? 12.141 4.016 -5.473 1.00 91.50 133 PRO A O 1
ATOM 1078 N N . ARG A 1 134 ? 11.603 6.195 -5.514 1.00 90.19 134 ARG A N 1
ATOM 1079 C CA . ARG A 1 134 ? 12.785 6.655 -6.281 1.00 90.19 134 ARG A CA 1
ATOM 1080 C C . ARG A 1 134 ? 12.906 6.075 -7.706 1.00 90.19 134 ARG A C 1
ATOM 1082 O O . ARG A 1 134 ? 13.969 6.183 -8.311 1.00 90.19 134 ARG A O 1
ATOM 1089 N N . ARG A 1 135 ? 11.834 5.501 -8.261 1.00 92.69 135 ARG A N 1
ATOM 1090 C CA . ARG A 1 135 ? 11.724 5.067 -9.665 1.00 92.69 135 ARG A CA 1
ATOM 1091 C C . ARG A 1 135 ? 10.616 5.866 -10.359 1.00 92.69 135 ARG A C 1
ATOM 1093 O O . ARG A 1 135 ? 9.675 6.323 -9.711 1.00 92.69 135 ARG A O 1
ATOM 1100 N N . ASN A 1 136 ? 10.734 6.078 -11.667 1.00 93.19 136 ASN A N 1
ATOM 1101 C CA . ASN A 1 136 ? 9.747 6.808 -12.473 1.00 93.19 136 ASN A CA 1
ATOM 1102 C C . ASN A 1 136 ? 9.786 6.384 -13.959 1.00 93.19 136 ASN A C 1
ATOM 1104 O O . ASN A 1 136 ? 10.598 5.549 -14.361 1.00 93.19 136 ASN A O 1
ATOM 1108 N N . CYS A 1 137 ? 8.923 6.967 -14.797 1.00 94.50 137 CYS A N 1
ATOM 1109 C CA . CYS A 1 137 ? 8.876 6.647 -16.229 1.00 94.50 137 CYS A CA 1
ATOM 1110 C C . CYS A 1 137 ? 10.215 6.900 -16.943 1.00 94.50 137 CYS A C 1
ATOM 1112 O O . CYS A 1 137 ? 10.622 6.092 -17.772 1.00 94.50 137 CYS A O 1
ATOM 1114 N N . HIS A 1 138 ? 10.941 7.961 -16.579 1.00 95.38 138 HIS A N 1
ATOM 1115 C CA . HIS A 1 138 ? 12.247 8.263 -17.171 1.00 95.38 138 HIS A CA 1
ATOM 1116 C C . HIS A 1 138 ? 13.295 7.205 -16.819 1.00 95.38 138 HIS A C 1
ATOM 1118 O O . HIS A 1 138 ? 14.103 6.850 -17.668 1.00 95.38 138 HIS A O 1
ATOM 1124 N N . THR A 1 139 ? 13.258 6.633 -15.608 1.00 94.38 139 THR A N 1
ATOM 1125 C CA . THR A 1 139 ? 14.165 5.525 -15.261 1.00 94.38 139 THR A CA 1
ATOM 1126 C C . THR A 1 139 ? 13.934 4.290 -16.135 1.00 94.38 139 THR A C 1
ATOM 1128 O O . THR A 1 139 ? 14.907 3.656 -16.534 1.00 94.38 139 THR A O 1
ATOM 1131 N N . ALA A 1 140 ? 12.682 3.996 -16.505 1.00 94.81 140 ALA A N 1
ATOM 1132 C CA . ALA A 1 140 ? 12.359 2.894 -17.412 1.00 94.81 140 ALA A CA 1
ATOM 1133 C C . ALA A 1 140 ? 12.836 3.170 -18.847 1.00 94.81 140 ALA A C 1
ATOM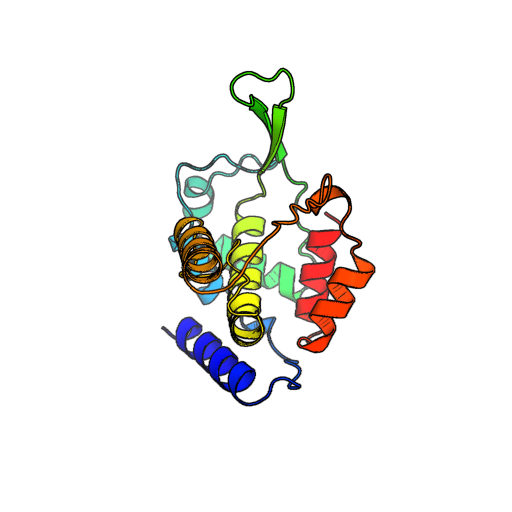 1135 O O . ALA A 1 140 ? 13.477 2.315 -19.454 1.00 94.81 140 ALA A O 1
ATOM 1136 N N . ILE A 1 141 ? 12.585 4.380 -19.362 1.00 95.19 141 ILE A N 1
ATOM 1137 C CA . ILE A 1 141 ? 13.025 4.800 -20.702 1.00 95.19 141 ILE A CA 1
ATOM 1138 C C . ILE A 1 141 ? 14.551 4.751 -20.802 1.00 95.19 141 ILE A C 1
ATOM 1140 O O . ILE A 1 141 ? 15.079 4.163 -21.736 1.00 95.19 141 ILE A O 1
ATOM 1144 N N . ASN A 1 142 ? 15.264 5.277 -19.803 1.00 95.25 142 ASN A N 1
ATOM 1145 C CA . ASN A 1 142 ? 16.727 5.260 -19.784 1.00 95.25 142 ASN A CA 1
ATOM 1146 C C . ASN A 1 142 ? 17.303 3.835 -19.745 1.00 95.25 142 ASN A C 1
ATOM 1148 O O . ASN A 1 142 ? 18.383 3.593 -20.275 1.00 95.25 142 ASN A O 1
ATOM 1152 N N . GLN A 1 143 ? 16.630 2.885 -19.085 1.00 93.69 143 GLN A N 1
ATOM 1153 C CA . GLN A 1 143 ? 17.047 1.478 -19.099 1.00 93.69 143 GLN A CA 1
ATOM 1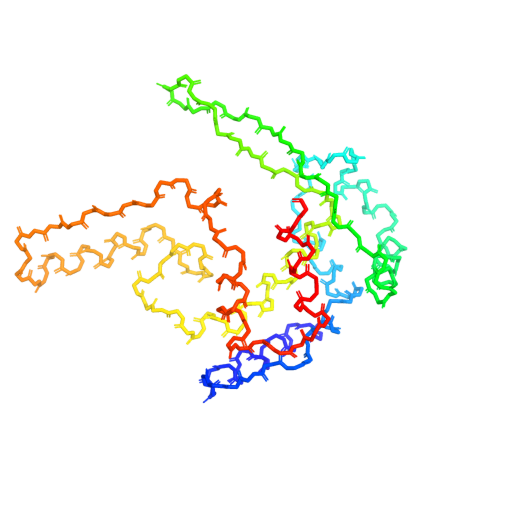154 C C . GLN A 1 143 ? 16.829 0.840 -20.473 1.00 93.69 143 GLN A C 1
ATOM 1156 O O . GLN A 1 143 ? 17.715 0.132 -20.951 1.00 93.69 143 GLN A O 1
ATOM 1161 N N . LEU A 1 144 ? 15.678 1.100 -21.100 1.00 94.38 144 LEU A N 1
ATOM 1162 C CA . LEU A 1 144 ? 15.367 0.614 -22.442 1.00 94.38 144 LEU A CA 1
ATOM 1163 C C . LEU A 1 144 ? 16.356 1.170 -23.473 1.00 94.38 144 LEU A C 1
ATOM 1165 O O . LEU A 1 144 ? 16.946 0.393 -24.216 1.00 94.38 144 LEU A O 1
ATOM 1169 N N . ASP A 1 145 ? 16.580 2.485 -23.456 1.00 95.44 145 ASP A N 1
ATOM 1170 C CA . ASP A 1 145 ? 17.521 3.187 -24.331 1.00 95.44 145 ASP A CA 1
ATOM 1171 C C . ASP A 1 145 ? 18.920 2.568 -24.251 1.00 95.44 145 ASP A C 1
ATOM 1173 O O . ASP A 1 145 ? 19.457 2.108 -25.255 1.00 95.44 145 ASP A O 1
ATOM 1177 N N . LYS A 1 146 ? 19.460 2.399 -23.038 1.00 94.94 146 LYS A N 1
ATOM 1178 C CA . LYS A 1 146 ? 20.757 1.735 -22.842 1.00 94.94 146 LYS A CA 1
ATOM 1179 C C . LYS A 1 146 ? 20.803 0.337 -23.446 1.00 94.94 146 LYS A C 1
ATOM 1181 O O . LYS A 1 146 ? 21.805 -0.017 -24.056 1.00 94.94 146 LYS A O 1
ATOM 1186 N N . VAL A 1 147 ? 19.766 -0.479 -23.259 1.00 94.56 147 VAL A N 1
ATOM 1187 C CA . VAL A 1 147 ? 19.739 -1.851 -23.790 1.00 94.56 147 VAL A CA 1
ATOM 1188 C C . VAL A 1 147 ? 19.710 -1.843 -25.316 1.00 94.56 147 VAL A C 1
ATOM 1190 O O . VAL A 1 147 ? 20.494 -2.566 -25.922 1.00 94.56 147 VAL A O 1
ATOM 1193 N N . VAL A 1 148 ? 18.856 -1.018 -25.920 1.00 95.50 148 VAL A N 1
ATOM 1194 C CA . VAL A 1 148 ? 18.701 -0.928 -27.380 1.00 95.50 148 VAL A CA 1
ATOM 1195 C C . VAL A 1 148 ? 19.958 -0.359 -28.042 1.00 95.50 148 VAL A C 1
ATOM 1197 O O . VAL A 1 148 ? 20.381 -0.870 -29.071 1.00 95.50 148 VAL A O 1
ATOM 1200 N N . MET A 1 149 ? 20.590 0.650 -27.439 1.00 96.50 149 MET A N 1
ATOM 1201 C CA . MET A 1 149 ? 21.748 1.333 -28.027 1.00 96.50 149 MET A CA 1
ATOM 1202 C C . MET A 1 149 ? 23.073 0.579 -27.853 1.00 96.50 149 MET A C 1
ATOM 1204 O O . MET A 1 149 ? 24.024 0.846 -28.580 1.00 96.50 149 MET A O 1
ATOM 1208 N N . THR A 1 150 ? 23.175 -0.342 -26.886 1.00 96.44 150 THR A N 1
ATOM 1209 C CA . THR A 1 150 ? 24.449 -1.028 -26.568 1.00 96.44 150 THR A CA 1
ATOM 1210 C C . THR A 1 150 ? 24.472 -2.514 -26.910 1.00 96.44 150 THR A C 1
ATOM 1212 O O . THR A 1 150 ? 25.530 -3.137 -26.837 1.00 96.44 150 THR A O 1
ATOM 1215 N N . LYS A 1 151 ? 23.329 -3.109 -27.263 1.00 95.38 151 LYS A N 1
ATOM 1216 C CA . LYS A 1 151 ? 23.212 -4.540 -27.572 1.00 95.38 151 LYS A CA 1
ATOM 1217 C C . LYS A 1 151 ? 22.532 -4.735 -28.927 1.00 95.38 151 LYS A C 1
ATOM 1219 O O . LYS A 1 151 ? 21.706 -3.909 -29.303 1.00 95.38 151 LYS A O 1
ATOM 1224 N N . PRO A 1 152 ? 22.812 -5.838 -29.643 1.00 94.69 152 PRO A N 1
ATOM 1225 C CA . PRO A 1 152 ? 22.102 -6.162 -30.876 1.00 94.69 152 PRO A CA 1
ATOM 1226 C C . PRO A 1 152 ? 20.659 -6.576 -30.549 1.00 94.69 152 PRO A C 1
ATOM 1228 O O . PRO A 1 152 ? 20.384 -7.730 -30.218 1.00 94.69 152 PRO A O 1
ATOM 1231 N N . VAL A 1 153 ? 19.740 -5.611 -30.586 1.00 94.75 153 VAL A N 1
ATOM 1232 C CA . VAL A 1 153 ? 18.303 -5.811 -30.359 1.00 94.75 153 VAL A CA 1
ATOM 1233 C C . VAL A 1 153 ? 17.569 -5.624 -31.682 1.00 94.75 153 VAL A C 1
ATOM 1235 O O . VAL A 1 153 ? 17.515 -4.521 -32.212 1.00 94.75 153 VAL A O 1
ATOM 1238 N N . ASN A 1 154 ? 16.966 -6.698 -32.195 1.00 94.81 154 ASN A N 1
ATOM 1239 C CA . ASN A 1 154 ? 16.288 -6.679 -33.499 1.00 94.81 154 ASN A CA 1
ATOM 1240 C C . ASN A 1 154 ? 14.768 -6.486 -33.389 1.00 94.81 154 ASN A C 1
ATOM 1242 O O . ASN A 1 154 ? 14.115 -6.158 -34.376 1.00 94.81 154 ASN A O 1
ATOM 1246 N N . ALA A 1 155 ? 14.190 -6.723 -32.209 1.00 94.62 155 ALA A N 1
ATOM 1247 C CA . ALA A 1 155 ? 12.755 -6.625 -31.979 1.00 94.62 155 ALA A CA 1
ATOM 1248 C C . ALA A 1 155 ? 12.451 -6.219 -30.532 1.00 94.62 155 ALA A C 1
ATOM 1250 O O . ALA A 1 155 ? 13.171 -6.593 -29.604 1.00 94.62 155 ALA A O 1
ATOM 1251 N N . ILE A 1 156 ? 11.350 -5.487 -30.351 1.00 93.75 156 ILE A N 1
ATOM 1252 C CA . ILE A 1 156 ? 10.786 -5.125 -29.049 1.00 93.75 156 ILE A CA 1
ATOM 1253 C C . ILE A 1 156 ? 9.386 -5.728 -28.970 1.00 93.75 156 ILE A C 1
ATOM 1255 O O . ILE A 1 156 ? 8.577 -5.543 -29.877 1.00 93.75 156 ILE A O 1
ATOM 1259 N N . VAL A 1 157 ? 9.106 -6.449 -27.885 1.00 95.19 157 VAL A N 1
ATOM 1260 C CA . VAL A 1 157 ? 7.791 -7.048 -27.634 1.00 95.19 157 VAL A CA 1
ATOM 1261 C C . VAL A 1 157 ? 7.068 -6.217 -26.582 1.00 95.19 157 VAL A C 1
ATOM 1263 O O . VAL A 1 157 ? 7.496 -6.157 -25.429 1.00 95.19 157 VAL A O 1
ATOM 1266 N N . GLU A 1 158 ? 5.971 -5.580 -26.980 1.00 94.75 158 GLU A N 1
ATOM 1267 C CA . GLU A 1 158 ? 5.079 -4.864 -26.070 1.00 94.75 158 GLU A CA 1
ATOM 1268 C C . GLU A 1 158 ? 3.987 -5.811 -25.560 1.00 94.75 158 GLU A C 1
ATOM 1270 O O . GLU A 1 158 ? 3.285 -6.451 -26.343 1.00 94.75 158 GLU A O 1
ATOM 1275 N N . VAL A 1 159 ? 3.849 -5.909 -24.237 1.00 95.44 159 VAL A N 1
ATOM 1276 C CA . VAL A 1 159 ? 2.836 -6.743 -23.579 1.00 95.44 159 VAL A CA 1
ATOM 1277 C C . VAL A 1 159 ? 2.122 -5.908 -22.522 1.00 95.44 159 VAL A C 1
ATOM 1279 O O . VAL A 1 159 ? 2.770 -5.325 -21.655 1.00 95.44 159 VAL A O 1
ATOM 1282 N N . ASP A 1 160 ? 0.788 -5.891 -22.569 1.00 92.75 160 ASP A N 1
ATOM 1283 C CA . ASP A 1 160 ? -0.066 -5.217 -21.586 1.00 92.75 160 ASP A CA 1
ATOM 1284 C C . ASP A 1 160 ? -1.134 -6.165 -21.024 1.00 92.75 160 ASP A C 1
ATOM 1286 O O . ASP A 1 160 ? -1.671 -7.025 -21.728 1.00 92.75 160 ASP A O 1
ATOM 1290 N N . ILE A 1 161 ? -1.465 -5.993 -19.740 1.00 92.12 161 ILE A N 1
ATOM 1291 C CA . ILE A 1 161 ? -2.514 -6.770 -19.073 1.00 92.12 161 ILE A CA 1
ATOM 1292 C C . ILE A 1 161 ? -3.796 -5.945 -19.029 1.00 92.12 161 ILE A C 1
ATOM 1294 O O . ILE A 1 161 ? -3.942 -4.992 -18.256 1.00 92.12 161 ILE A O 1
ATOM 1298 N N . ARG A 1 162 ? -4.793 -6.389 -19.797 1.00 88.12 162 ARG A N 1
ATOM 1299 C CA . ARG A 1 162 ? -6.106 -5.745 -19.844 1.00 88.12 162 ARG A CA 1
ATOM 1300 C C . ARG A 1 162 ? -6.744 -5.697 -18.454 1.00 88.12 162 ARG A C 1
ATOM 1302 O O . ARG A 1 162 ? -7.004 -6.733 -17.844 1.00 88.12 162 ARG A O 1
ATOM 1309 N N . LYS A 1 163 ? -7.084 -4.483 -18.007 1.00 85.31 163 LYS A N 1
ATOM 1310 C CA . LYS A 1 163 ? -7.798 -4.231 -16.742 1.00 85.31 163 LYS A CA 1
ATOM 1311 C C . LYS A 1 163 ? -7.156 -4.956 -15.543 1.00 85.31 163 LYS A C 1
ATOM 1313 O O . LYS A 1 163 ? -7.855 -5.581 -14.753 1.00 85.31 163 LYS A O 1
ATOM 1318 N N . PHE A 1 164 ? -5.828 -4.878 -15.411 1.00 89.50 164 PHE A N 1
ATOM 1319 C CA . PHE A 1 164 ? -5.064 -5.581 -14.369 1.00 89.50 164 PHE A CA 1
ATOM 1320 C C . PHE A 1 164 ? -5.712 -5.534 -12.972 1.00 89.50 164 PHE A C 1
ATOM 1322 O O . PHE A 1 164 ? -5.946 -6.579 -12.374 1.00 89.50 164 PHE A O 1
ATOM 1329 N N . PHE A 1 165 ? -6.062 -4.342 -12.476 1.00 85.38 165 PHE A N 1
ATOM 1330 C CA . PHE A 1 165 ? -6.638 -4.179 -11.134 1.00 85.38 165 PHE A CA 1
ATOM 1331 C C . PHE A 1 165 ? -8.055 -4.748 -10.981 1.00 85.38 165 PHE A C 1
ATOM 1333 O O . PHE A 1 165 ? -8.424 -5.110 -9.872 1.00 85.38 165 PHE A O 1
ATOM 1340 N N . ASP A 1 166 ? -8.832 -4.847 -12.064 1.00 85.75 166 ASP A N 1
ATOM 1341 C CA . ASP A 1 166 ? -10.170 -5.455 -12.020 1.00 85.75 166 ASP A CA 1
ATOM 1342 C C . ASP A 1 166 ? -10.094 -6.993 -12.073 1.00 85.75 166 ASP A C 1
ATOM 1344 O O . ASP A 1 166 ? -11.008 -7.675 -11.618 1.00 85.75 166 ASP A O 1
ATOM 1348 N N . ASN A 1 167 ? -9.010 -7.539 -12.638 1.00 89.94 167 ASN A N 1
ATOM 1349 C CA . ASN A 1 167 ? -8.844 -8.970 -12.911 1.00 89.94 167 ASN A CA 1
ATOM 1350 C C . ASN A 1 167 ? -7.853 -9.674 -11.965 1.00 89.94 167 ASN A C 1
ATOM 1352 O O . ASN A 1 167 ? -7.651 -10.885 -12.081 1.00 89.94 167 ASN A O 1
ATOM 1356 N N . VAL A 1 168 ? -7.199 -8.946 -11.054 1.00 92.31 168 VAL A N 1
ATOM 1357 C CA . VAL A 1 168 ? -6.220 -9.533 -10.133 1.00 92.31 168 VAL A CA 1
ATOM 1358 C C . VAL A 1 168 ? -6.906 -10.499 -9.164 1.00 92.31 168 VAL A C 1
ATOM 1360 O O . VAL A 1 168 ? -7.801 -10.141 -8.404 1.00 92.31 168 VAL A O 1
ATOM 1363 N N . GLN A 1 169 ? -6.470 -11.758 -9.172 1.00 93.75 169 GLN A N 1
ATOM 1364 C CA . GLN A 1 169 ? -7.051 -12.790 -8.319 1.00 93.75 169 GLN A CA 1
ATOM 1365 C C . GLN A 1 169 ? -6.575 -12.622 -6.872 1.00 93.75 169 GLN A C 1
ATOM 1367 O O . GLN A 1 169 ? -5.404 -12.856 -6.558 1.00 93.75 169 GLN A O 1
ATOM 1372 N N . HIS A 1 170 ? -7.492 -12.261 -5.970 1.00 94.31 170 HIS A N 1
ATOM 1373 C CA . HIS A 1 170 ? -7.170 -11.977 -4.564 1.00 94.31 170 HIS A CA 1
ATOM 1374 C C . HIS A 1 170 ? -6.529 -13.164 -3.837 1.00 94.31 170 HIS A C 1
ATOM 1376 O O . HIS A 1 170 ? -5.680 -12.957 -2.973 1.00 94.31 170 HIS A O 1
ATOM 1382 N N . TYR A 1 171 ? -6.895 -14.399 -4.201 1.00 94.31 171 TYR A N 1
ATOM 1383 C CA . TYR A 1 171 ? -6.273 -15.608 -3.656 1.00 94.31 171 TYR A CA 1
ATOM 1384 C C . TYR A 1 171 ? -4.760 -15.628 -3.914 1.00 94.31 171 TYR A C 1
ATOM 1386 O O . TYR A 1 171 ? -3.974 -15.717 -2.972 1.00 94.31 171 TYR A O 1
ATOM 1394 N N . TRP A 1 172 ? -4.350 -15.480 -5.177 1.00 96.50 172 TRP A N 1
ATOM 1395 C CA . TRP A 1 172 ? -2.940 -15.512 -5.567 1.00 96.50 172 TRP A CA 1
ATOM 1396 C C . TRP A 1 172 ? -2.169 -14.309 -5.040 1.00 96.50 172 TRP A C 1
ATOM 1398 O O . TRP A 1 172 ? -1.056 -14.472 -4.550 1.00 96.50 172 TRP A O 1
ATOM 1408 N N . LEU A 1 173 ? -2.782 -13.122 -5.054 1.00 95.88 173 LEU A N 1
ATOM 1409 C CA . LEU A 1 173 ? -2.178 -11.926 -4.473 1.00 95.88 173 LEU A CA 1
ATOM 1410 C C . LEU A 1 173 ? -1.833 -12.134 -2.991 1.00 95.88 173 LEU A C 1
ATOM 1412 O O . LEU A 1 173 ? -0.718 -11.838 -2.569 1.00 95.88 173 LEU A O 1
ATOM 1416 N N . LEU A 1 174 ? -2.765 -12.680 -2.206 1.00 96.06 174 LEU A N 1
ATOM 1417 C CA . LEU A 1 174 ? -2.526 -12.960 -0.790 1.00 96.06 174 LEU A CA 1
ATOM 1418 C C . LEU A 1 174 ? -1.458 -14.034 -0.593 1.00 96.06 174 LEU A C 1
ATOM 1420 O O . LEU A 1 174 ? -0.594 -13.846 0.256 1.00 96.06 174 LEU A O 1
ATOM 1424 N N . ARG A 1 175 ? -1.459 -15.099 -1.405 1.00 96.12 175 ARG A N 1
ATOM 1425 C CA . ARG A 1 175 ? -0.413 -16.134 -1.369 1.00 96.12 175 ARG A CA 1
ATOM 1426 C C . ARG A 1 175 ? 0.976 -15.547 -1.611 1.00 96.12 175 ARG A C 1
ATOM 1428 O O . ARG A 1 175 ? 1.887 -15.849 -0.853 1.00 96.12 175 ARG A O 1
ATOM 1435 N N . CYS A 1 176 ? 1.125 -14.657 -2.595 1.00 95.44 176 CYS A N 1
ATOM 1436 C CA . CYS A 1 176 ? 2.388 -13.957 -2.830 1.00 95.44 176 CYS A CA 1
ATOM 1437 C C . CYS A 1 176 ? 2.812 -13.109 -1.626 1.00 95.44 176 CYS A C 1
ATOM 1439 O O . CYS A 1 176 ? 3.997 -13.052 -1.313 1.00 95.44 176 CYS A O 1
ATOM 1441 N N . ILE A 1 177 ? 1.866 -12.467 -0.931 1.00 95.94 177 ILE A N 1
ATOM 1442 C CA . ILE A 1 177 ? 2.201 -11.670 0.254 1.00 95.94 177 ILE A CA 1
ATOM 1443 C C . ILE A 1 177 ? 2.585 -12.569 1.446 1.00 95.94 177 ILE A C 1
ATOM 1445 O O . ILE A 1 177 ? 3.484 -12.226 2.219 1.00 95.94 177 ILE A O 1
ATOM 1449 N N . GLU A 1 178 ? 1.951 -13.737 1.569 1.00 96.25 178 GLU A N 1
ATOM 1450 C CA . GLU A 1 178 ? 2.200 -14.744 2.612 1.00 96.25 178 GLU A CA 1
ATOM 1451 C C . GLU A 1 178 ? 3.589 -15.419 2.505 1.00 96.25 178 GLU A C 1
ATOM 1453 O O . GLU A 1 178 ? 4.063 -16.060 3.454 1.00 96.25 178 GLU A O 1
ATOM 1458 N N . GLU A 1 179 ? 4.297 -15.233 1.385 1.00 95.38 179 GLU A N 1
ATOM 1459 C CA . GLU A 1 179 ? 5.689 -15.677 1.226 1.00 95.38 179 GLU A CA 1
ATOM 1460 C C . GLU A 1 179 ? 6.653 -14.933 2.157 1.00 95.38 179 GLU A C 1
ATOM 1462 O O . GLU A 1 179 ? 7.612 -15.527 2.645 1.00 95.38 179 GLU A O 1
ATOM 1467 N N . ARG A 1 180 ? 6.391 -13.652 2.453 1.00 96.06 180 ARG A N 1
ATOM 1468 C CA . ARG A 1 180 ? 7.222 -12.844 3.371 1.00 96.06 180 ARG A CA 1
ATOM 1469 C C . ARG A 1 180 ? 6.481 -12.374 4.613 1.00 96.06 180 ARG A C 1
ATOM 1471 O O . ARG A 1 180 ? 7.119 -11.896 5.544 1.00 96.06 180 ARG A O 1
ATOM 1478 N N . VAL A 1 181 ? 5.157 -12.483 4.658 1.00 97.62 181 VAL A N 1
ATOM 1479 C CA . VAL A 1 181 ? 4.344 -12.012 5.785 1.00 97.62 181 VAL A CA 1
ATOM 1480 C C . VAL A 1 181 ? 3.579 -13.177 6.398 1.00 97.62 181 VAL A C 1
ATOM 1482 O O . VAL A 1 181 ? 2.873 -13.905 5.716 1.00 97.62 181 VAL A O 1
ATOM 1485 N N . SER A 1 182 ? 3.691 -13.350 7.708 1.00 97.25 182 SER A N 1
ATOM 1486 C CA . SER A 1 182 ? 2.950 -14.369 8.466 1.00 97.25 182 SER A CA 1
ATOM 1487 C C . SER A 1 182 ? 2.289 -13.800 9.718 1.00 97.25 182 SER A C 1
ATOM 1489 O O . SER A 1 182 ? 1.900 -14.549 10.605 1.00 97.25 182 SER A O 1
ATOM 1491 N N . ASP A 1 183 ? 2.145 -12.476 9.787 1.00 97.88 183 ASP A N 1
ATOM 1492 C CA . ASP A 1 183 ? 1.335 -11.815 10.804 1.00 97.88 183 ASP A CA 1
ATOM 1493 C C . ASP A 1 183 ? -0.165 -11.984 10.469 1.00 97.88 183 ASP A C 1
ATOM 1495 O O . ASP A 1 183 ? -0.629 -11.444 9.452 1.00 97.88 183 ASP A O 1
ATOM 1499 N N . PRO A 1 184 ? -0.946 -12.702 11.299 1.00 96.31 184 PRO A N 1
ATOM 1500 C CA . PRO A 1 184 ? -2.357 -12.964 11.032 1.00 96.31 184 PRO A CA 1
ATOM 1501 C C . PRO A 1 184 ? -3.218 -11.695 11.066 1.00 96.31 184 PRO A C 1
ATOM 1503 O O . PRO A 1 184 ? -4.179 -11.584 10.300 1.00 96.31 184 PRO A O 1
ATOM 1506 N N . ASP A 1 185 ? -2.874 -10.718 11.904 1.00 95.88 185 ASP A N 1
ATOM 1507 C CA . ASP A 1 185 ? -3.622 -9.474 12.053 1.00 95.88 185 ASP A CA 1
ATOM 1508 C C . ASP A 1 185 ? -3.390 -8.539 10.871 1.00 95.88 185 ASP A C 1
ATOM 1510 O O . ASP A 1 185 ? -4.337 -7.932 10.359 1.00 95.88 185 ASP A O 1
ATOM 1514 N N . PHE A 1 186 ? -2.149 -8.484 10.391 1.00 96.69 186 PHE A N 1
ATOM 1515 C CA . PHE A 1 186 ? -1.788 -7.751 9.184 1.00 96.69 186 PHE A CA 1
ATOM 1516 C C . PHE A 1 186 ? -2.461 -8.360 7.946 1.00 96.69 186 PHE A C 1
ATOM 1518 O O . PHE A 1 186 ? -3.088 -7.652 7.153 1.00 96.69 186 PHE A O 1
ATOM 1525 N N . LEU A 1 187 ? -2.400 -9.689 7.803 1.00 96.69 187 LEU A N 1
ATOM 1526 C CA . LEU A 1 187 ? -3.067 -10.410 6.715 1.00 96.69 187 LEU A CA 1
ATOM 1527 C C . LEU A 1 187 ? -4.591 -10.235 6.769 1.00 96.69 187 LEU A C 1
ATOM 1529 O O . LEU A 1 187 ? -5.234 -10.086 5.729 1.00 96.69 187 LEU A O 1
ATOM 1533 N N . TRP A 1 188 ? -5.183 -10.217 7.967 1.00 95.69 188 TRP A N 1
ATOM 1534 C CA . TRP A 1 188 ? -6.604 -9.924 8.153 1.00 95.69 188 TRP A CA 1
ATOM 1535 C C . TRP A 1 188 ? -6.977 -8.530 7.628 1.00 95.69 188 TRP A C 1
ATOM 1537 O O . TRP A 1 188 ? -7.953 -8.423 6.883 1.00 95.69 188 TRP A O 1
ATOM 1547 N N . LEU A 1 189 ? -6.194 -7.486 7.936 1.00 95.31 189 LEU A N 1
ATOM 1548 C CA . LEU A 1 189 ? -6.433 -6.126 7.425 1.00 95.31 189 LEU A CA 1
ATOM 1549 C C . LEU A 1 189 ? -6.384 -6.075 5.894 1.00 95.31 189 LEU A C 1
ATOM 1551 O O . LEU A 1 189 ? -7.289 -5.530 5.263 1.00 95.31 189 LEU A O 1
ATOM 1555 N N . MET A 1 190 ? -5.379 -6.695 5.273 1.00 94.69 190 MET A N 1
ATOM 1556 C CA . MET A 1 190 ? -5.294 -6.748 3.810 1.00 94.69 190 MET A CA 1
ATOM 1557 C C . MET A 1 190 ? -6.486 -7.476 3.184 1.00 94.69 190 MET A C 1
ATOM 1559 O O . MET A 1 190 ? -7.067 -6.995 2.212 1.00 94.69 190 MET A O 1
ATOM 1563 N N . ARG A 1 191 ? -6.901 -8.610 3.767 1.00 94.81 191 ARG A N 1
ATOM 1564 C CA . ARG A 1 191 ? -8.094 -9.347 3.321 1.00 94.81 191 ARG A CA 1
ATOM 1565 C C . ARG A 1 191 ? -9.358 -8.493 3.403 1.00 94.81 191 ARG A C 1
ATOM 1567 O O . ARG A 1 191 ? -10.236 -8.658 2.560 1.00 94.81 191 ARG A O 1
ATOM 1574 N N . LYS A 1 192 ? -9.469 -7.601 4.395 1.00 93.75 192 LYS A N 1
ATOM 1575 C CA . LYS A 1 192 ? -10.590 -6.656 4.491 1.00 93.75 192 LYS A CA 1
ATOM 1576 C C . LYS A 1 192 ? -10.579 -5.658 3.339 1.00 93.75 192 LYS A C 1
ATOM 1578 O O . LYS A 1 192 ? -11.616 -5.498 2.714 1.00 93.75 192 LYS A O 1
ATOM 1583 N N . PHE A 1 193 ? -9.432 -5.059 3.019 1.00 92.56 193 PHE A N 1
ATOM 1584 C CA . PHE A 1 193 ? -9.335 -4.106 1.908 1.00 92.56 193 PHE A CA 1
ATOM 1585 C C . PHE A 1 193 ? -9.578 -4.733 0.539 1.00 92.56 193 PHE A C 1
ATOM 1587 O O . PHE A 1 193 ? -10.216 -4.110 -0.297 1.00 92.56 193 PHE A O 1
ATOM 1594 N N . LEU A 1 194 ? -9.116 -5.964 0.311 1.00 90.31 194 LEU A N 1
ATOM 1595 C CA . LEU A 1 194 ? -9.356 -6.655 -0.960 1.00 90.31 194 LEU A CA 1
ATOM 1596 C C . LEU A 1 194 ? -10.829 -7.051 -1.156 1.00 90.31 194 LEU A C 1
ATOM 1598 O O . LEU A 1 194 ? -11.241 -7.311 -2.276 1.00 90.31 194 LEU A O 1
ATOM 1602 N N . LYS A 1 195 ? -11.635 -7.141 -0.093 1.00 86.75 195 LYS A N 1
ATOM 1603 C CA . LYS A 1 195 ? -13.060 -7.512 -0.186 1.00 86.75 195 LYS A CA 1
ATOM 1604 C C . LYS A 1 195 ? -14.022 -6.318 -0.131 1.00 86.75 195 LYS A C 1
ATOM 1606 O O . LYS A 1 195 ? -15.225 -6.550 -0.226 1.00 86.75 195 LYS A O 1
ATOM 1611 N N . ALA A 1 196 ? -13.513 -5.113 0.122 1.00 75.25 196 ALA A N 1
ATOM 1612 C CA . ALA A 1 196 ? -14.306 -3.907 0.367 1.00 75.25 196 ALA A CA 1
ATOM 1613 C C . ALA A 1 196 ? -14.747 -3.193 -0.919 1.00 75.25 196 ALA A C 1
ATOM 1615 O O . ALA A 1 196 ? -14.106 -3.404 -1.973 1.00 75.25 196 ALA A O 1
#

Radius of gyration: 19.43 Å; chains: 1; bounding box: 43×36×53 Å

Foldseek 3Di:
DVLVVVLLVLLVVLLVDVQAAAADQVVSLALVQLVVLLVVDDQPDAAFPVRQGSVNCVVPSSVSRHVLSVCLVVVNDFWDFWDWDWDDDVPDPHTDTDTHGHSSNSSVVVSLVSNVLSNCVSVDDLLDAPPHPPGDPVSNVVVVCCPVVPDPDDDDDDDDDPPCVVPPDPVVVLVVVRSHYNHPSSSSVVVSVVVD

pLDDT: mean 92.43, std 6.35, range [50.34, 98.12]